Protein AF-A0A497T9G3-F1 (afdb_monomer)

Radius of gyration: 21.04 Å; Cα contacts (8 Å, |Δi|>4): 457; chains: 1; bounding box: 50×38×62 Å

pLDDT: mean 90.72, std 6.57, range [48.19, 97.12]

Secondary structure (DSSP, 8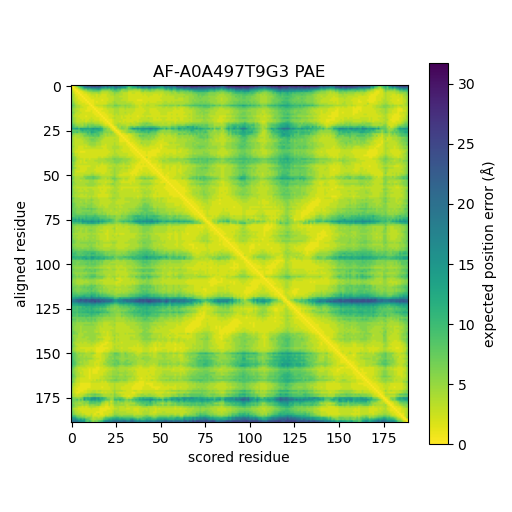-state):
--EEEEEEPP-SS-EEEEEEEE--TT--HHHHEEEEEEEETTTTEEEEEEEHHHHHHHHHHHH--EEEEEEEEE-TTEEEE-SEEEEEEEEEEESSTTEEEEEEEEETTEEEEEEEE-SSTTS-EE--S-EEEEEEEEEEEETTEEEEE-S-TT-TTSSB-GGG-S-EEEEEEE-TT--EEEEEEE---

Mean predicted aligned error: 5.38 Å

Sequence (189 aa):
ANQEYTVDLPRDYPYRLLALQALLDDNGISDCIDRLELSINNDAWVPYKLYADELKYFQREWFGIVRQQKTVLRADDASFHTDIFEPEEVTIRTTEDDHIATVEGIDSNKVSIGLYDLTTPGTPAFQTSAKSCVCNAEGYMVSGLVGLPFGDLNDPDDWLQAQKQDSIKLKFKALAAFAGDVILQQLRS

Solvent-accessible surface area (backbone atoms only — not comparable to full-atom values): 10123 Å² total; per-residue (Å²): 99,82,45,81,46,75,44,81,57,83,42,86,38,36,34,40,35,40,30,43,30,42,68,42,83,76,48,30,64,62,54,21,26,56,35,41,33,38,30,29,54,85,62,75,42,61,91,44,78,40,42,35,83,47,49,58,58,52,42,38,73,76,72,36,77,47,77,48,76,46,81,43,78,44,32,36,84,34,69,48,76,56,63,33,22,46,58,80,44,76,49,51,38,47,76,53,92,49,44,50,41,42,76,72,44,76,47,40,22,30,42,30,30,42,29,36,35,39,85,47,86,91,60,72,38,77,29,87,59,66,41,58,26,46,36,39,39,32,21,30,38,60,66,35,37,46,72,50,69,27,59,51,84,88,40,81,87,52,24,41,62,35,59,80,52,89,37,43,34,46,34,34,33,32,31,73,59,56,44,66,49,82,46,74,43,63,63,85,131

Nearest PDB structures (foldseek):
  1w8x-assembly1_C  TM=4.367E-01  e=2.982E-01  Enterobacteria phage PRD1
  1gw8-assembly1_D-60  TM=4.805E-01  e=4.144E+00  Enterobacteria phage PRD1
  1gw8-assembly1_A-50  TM=4.671E-01  e=2.086E+00  Enterobacteria phage PRD1
  6q5u-assembly1_H  TM=4.013E-01  e=2.086E+00  Enterobacteria phage PR772
  1cjd-assembly1_C  TM=2.693E-01  e=1.970E+00  Enterobacteria phage PRD1

Foldseek 3Di:
DWDKDKDWDDLPFFFFKKKKAFQDPLDAVLQWFQWKWKDFQRNPDIPDTDGPVVLQVVQCVPPNKDKDKDKDFDFAQDKDFDQFQFFPDKDKAFPDPQKGKDFPDDGGRMTTIWIWGCVPVVDIDGGPGTGIMMMMTMGGCGNNMRMDGQAPSVDSVRTGNSNPTPTIMMMTITHPSHDIDIDTDGDDD

Structure (mmCIF, N/CA/C/O backbone):
data_AF-A0A497T9G3-F1
#
_entry.id   AF-A0A497T9G3-F1
#
loop_
_atom_site.group_PDB
_atom_site.id
_atom_site.type_symbol
_atom_site.label_atom_id
_atom_site.label_alt_id
_atom_site.label_comp_id
_atom_site.label_asym_id
_atom_site.label_entity_id
_atom_site.label_seq_id
_atom_site.pdbx_PDB_ins_code
_atom_site.Cartn_x
_atom_site.Cartn_y
_atom_site.Cartn_z
_atom_site.occupancy
_atom_site.B_iso_or_equiv
_atom_site.auth_seq_id
_atom_site.auth_comp_id
_atom_site.auth_asym_id
_atom_site.auth_atom_id
_atom_site.pdbx_PDB_model_num
ATOM 1 N N . ALA A 1 1 ? -4.007 21.367 0.740 1.00 48.19 1 ALA A N 1
ATOM 2 C CA . ALA A 1 1 ? -4.210 21.997 2.062 1.00 48.19 1 ALA A CA 1
ATOM 3 C C . ALA A 1 1 ? -4.291 20.881 3.092 1.00 48.19 1 ALA A C 1
ATOM 5 O O . ALA A 1 1 ? -4.924 19.882 2.787 1.00 48.19 1 ALA A O 1
ATOM 6 N N . ASN A 1 2 ? -3.640 21.021 4.250 1.00 67.31 2 ASN A N 1
ATOM 7 C CA . ASN A 1 2 ? -3.658 19.993 5.294 1.00 67.31 2 ASN A CA 1
ATOM 8 C C . ASN A 1 2 ? -4.949 20.124 6.103 1.00 67.31 2 ASN A C 1
ATOM 10 O O . ASN A 1 2 ? -5.113 21.116 6.813 1.00 67.31 2 ASN A O 1
ATOM 14 N N . GLN A 1 3 ? -5.856 19.159 5.975 1.00 82.94 3 GLN A N 1
ATOM 15 C CA . GLN A 1 3 ? -7.154 19.175 6.648 1.00 82.94 3 GLN A CA 1
ATOM 16 C C . GLN A 1 3 ? -7.279 17.967 7.573 1.00 82.94 3 GLN A C 1
ATOM 18 O O . GLN A 1 3 ? -6.868 16.858 7.231 1.00 82.94 3 GLN A O 1
ATOM 23 N N . GLU A 1 4 ? -7.830 18.193 8.761 1.00 90.00 4 GLU A N 1
ATOM 24 C CA . GLU A 1 4 ? -8.144 17.119 9.697 1.00 90.00 4 GLU A CA 1
ATOM 25 C C . GLU A 1 4 ? -9.543 16.582 9.414 1.00 90.00 4 GLU A C 1
ATOM 27 O O . GLU A 1 4 ? -10.506 17.342 9.288 1.00 90.00 4 GLU A O 1
ATOM 32 N N . TYR A 1 5 ? -9.636 15.263 9.323 1.00 89.81 5 TYR A N 1
ATOM 33 C CA . TYR A 1 5 ? -10.870 14.528 9.118 1.00 89.81 5 TYR A CA 1
ATOM 34 C C . TYR A 1 5 ? -11.141 13.639 10.323 1.00 89.81 5 TYR A C 1
ATOM 36 O O . TYR A 1 5 ? -10.231 13.161 11.003 1.00 89.81 5 TYR A O 1
ATOM 44 N N . THR A 1 6 ? -12.421 13.434 10.605 1.00 93.75 6 THR A N 1
ATOM 45 C CA . THR A 1 6 ? -12.894 12.503 11.625 1.00 93.75 6 THR A CA 1
ATOM 46 C C . THR A 1 6 ? -14.071 11.737 11.052 1.00 93.75 6 THR A C 1
ATOM 48 O O . THR A 1 6 ? -15.005 12.342 10.532 1.00 93.75 6 THR A O 1
ATOM 51 N N . VAL A 1 7 ? -14.007 10.414 11.145 1.00 93.56 7 VAL A N 1
ATOM 52 C CA . VAL A 1 7 ? -15.040 9.491 10.681 1.00 93.56 7 VAL A CA 1
ATOM 53 C C . VAL A 1 7 ? -15.537 8.698 11.881 1.00 93.56 7 VAL A C 1
ATOM 55 O O . VAL A 1 7 ? -14.761 7.993 12.528 1.00 93.56 7 VAL A O 1
ATOM 58 N N . ASP A 1 8 ? -16.825 8.824 12.186 1.00 95.56 8 ASP A N 1
ATOM 59 C CA . ASP A 1 8 ? -17.496 7.987 13.178 1.00 95.56 8 ASP A CA 1
ATOM 60 C C . ASP A 1 8 ? -17.716 6.582 12.599 1.00 95.56 8 ASP A C 1
ATOM 62 O O . ASP A 1 8 ? -18.317 6.429 11.534 1.00 95.56 8 ASP A O 1
ATOM 66 N N . LEU A 1 9 ? -17.223 5.554 13.292 1.00 95.50 9 LEU A N 1
ATOM 67 C CA . LEU A 1 9 ? -17.330 4.166 12.841 1.00 95.50 9 LEU A CA 1
ATOM 68 C C . LEU A 1 9 ? -18.585 3.480 13.428 1.00 95.50 9 LEU A C 1
ATOM 70 O O . LEU A 1 9 ? -18.940 3.719 14.588 1.00 95.50 9 LEU A O 1
ATOM 74 N N . PRO A 1 10 ? -19.274 2.614 12.657 1.00 95.00 10 PRO A N 1
ATOM 75 C CA . PRO A 1 10 ? -20.512 1.954 13.083 1.00 95.00 10 PRO A CA 1
ATOM 76 C C . PRO A 1 10 ? -20.242 0.867 14.123 1.00 95.00 10 PRO A C 1
ATOM 78 O O . PRO A 1 10 ? -19.399 0.008 13.910 1.00 95.00 10 PRO A O 1
ATOM 81 N N . ARG A 1 11 ? -20.959 0.838 15.247 1.00 94.50 11 ARG A N 1
ATOM 82 C CA . ARG A 1 11 ? -20.638 -0.031 16.402 1.00 94.50 11 ARG A CA 1
ATOM 83 C C . ARG A 1 11 ? -21.492 -1.300 16.493 1.00 94.50 11 ARG A C 1
ATOM 85 O O . ARG A 1 11 ? -21.619 -1.877 17.563 1.00 94.50 11 ARG A O 1
ATOM 92 N N . ASP A 1 12 ? -22.099 -1.727 15.392 1.00 92.75 12 ASP A N 1
ATOM 93 C CA . ASP A 1 12 ? -23.121 -2.783 15.415 1.00 92.75 12 ASP A CA 1
ATOM 94 C C . ASP A 1 12 ? -22.563 -4.179 15.740 1.00 92.75 12 ASP A C 1
ATOM 96 O O . ASP A 1 12 ? -23.233 -4.988 16.382 1.00 92.75 12 ASP A O 1
ATOM 100 N N . TYR A 1 13 ? -21.327 -4.453 15.316 1.00 93.94 13 TYR A N 1
ATOM 101 C CA . TYR A 1 13 ? -20.670 -5.758 15.414 1.00 93.94 13 TYR A CA 1
ATOM 102 C C . TYR A 1 13 ? -19.169 -5.611 15.702 1.00 93.94 13 TYR A C 1
ATOM 104 O O . TYR A 1 13 ? -18.611 -4.549 15.395 1.00 93.94 13 TYR A O 1
ATOM 112 N N . PRO A 1 14 ? -18.502 -6.662 16.227 1.00 94.44 14 PRO A N 1
ATOM 113 C CA . PRO A 1 14 ? -17.059 -6.660 16.449 1.00 94.44 14 PRO A CA 1
ATOM 114 C C . PRO A 1 14 ? -16.260 -6.343 15.182 1.00 94.4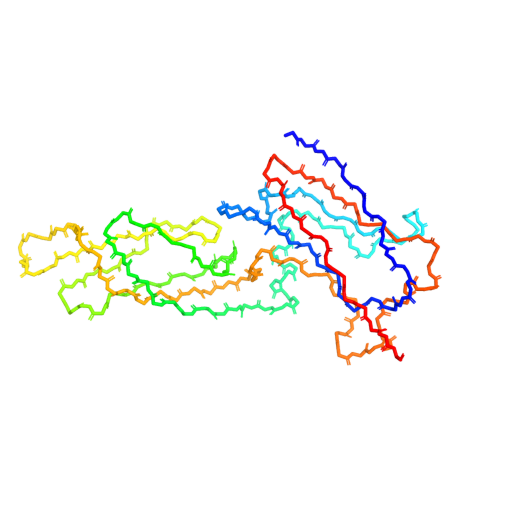4 14 PRO A C 1
ATOM 116 O O . PRO A 1 14 ? -16.635 -6.750 14.077 1.00 94.44 14 PRO A O 1
ATOM 119 N N . TYR A 1 15 ? -15.153 -5.619 15.345 1.00 95.06 15 TYR A N 1
ATOM 120 C CA . TYR A 1 15 ? -14.272 -5.233 14.245 1.00 95.06 15 TYR A CA 1
ATOM 121 C C . TYR A 1 15 ? -13.115 -6.210 14.136 1.00 95.06 15 TYR A C 1
ATOM 123 O O . TYR A 1 15 ? -12.339 -6.349 15.079 1.00 95.06 15 TYR A O 1
ATOM 131 N N . ARG A 1 16 ? -12.962 -6.811 12.957 1.00 94.50 16 ARG A N 1
ATOM 132 C CA . ARG A 1 16 ? -11.797 -7.636 12.619 1.00 94.50 16 ARG A CA 1
ATOM 133 C C . ARG A 1 16 ? -10.656 -6.791 12.059 1.00 94.50 16 ARG A C 1
ATOM 135 O O . ARG A 1 16 ? -9.507 -6.917 12.464 1.00 94.50 16 ARG A O 1
ATOM 142 N N . LEU A 1 17 ? -10.988 -5.935 11.098 1.00 95.06 17 LEU A N 1
ATOM 143 C CA . LEU A 1 17 ? -10.033 -5.142 10.334 1.00 95.06 17 LEU A CA 1
ATOM 144 C C . LEU A 1 17 ? -10.680 -3.813 9.958 1.00 95.06 17 LEU A C 1
ATOM 146 O O . LEU A 1 17 ? -11.801 -3.785 9.450 1.00 95.06 17 LEU A O 1
ATOM 150 N N . LEU A 1 18 ? -9.960 -2.723 10.182 1.00 95.31 18 LEU A N 1
ATOM 151 C CA . LEU A 1 18 ? -10.259 -1.413 9.613 1.00 95.31 18 LEU A CA 1
ATOM 152 C C . LEU A 1 18 ? -9.200 -1.123 8.553 1.00 95.31 18 LEU A C 1
ATOM 154 O O . LEU A 1 18 ? -8.029 -1.349 8.810 1.00 95.31 18 LEU A O 1
ATOM 158 N N . ALA A 1 19 ? -9.570 -0.630 7.382 1.00 93.44 19 ALA A N 1
ATOM 159 C CA . ALA A 1 19 ? -8.620 -0.241 6.355 1.00 93.44 19 ALA A CA 1
ATOM 160 C C . ALA A 1 19 ? -8.890 1.181 5.869 1.00 93.44 19 ALA A C 1
ATOM 162 O O . ALA A 1 19 ? -10.039 1.612 5.765 1.00 93.44 19 ALA A O 1
ATOM 163 N N . LEU A 1 20 ? -7.812 1.896 5.567 1.00 91.50 20 LEU A N 1
ATOM 164 C CA . LEU A 1 20 ? -7.846 3.140 4.813 1.00 91.50 20 LEU A CA 1
ATOM 165 C C . LEU A 1 20 ? -7.272 2.861 3.425 1.00 91.50 20 LEU A C 1
ATOM 167 O O . LEU A 1 20 ? -6.181 2.303 3.322 1.00 91.50 20 LEU A O 1
ATOM 171 N N . GLN A 1 21 ? -7.994 3.244 2.378 1.00 90.00 21 GLN A N 1
ATOM 172 C CA . GLN A 1 21 ? -7.538 3.112 1.000 1.00 90.00 21 GLN A CA 1
ATOM 173 C C . GLN A 1 21 ? -7.180 4.477 0.420 1.00 90.00 21 GLN A C 1
ATOM 175 O O . GLN A 1 21 ? -8.000 5.389 0.485 1.00 90.00 21 GLN A O 1
ATOM 180 N N . ALA A 1 22 ? -6.002 4.605 -0.188 1.00 85.69 22 ALA A N 1
ATOM 181 C CA . ALA A 1 22 ? -5.703 5.697 -1.111 1.00 85.69 22 ALA A CA 1
ATOM 182 C C . ALA A 1 22 ? -6.246 5.350 -2.508 1.00 85.69 22 ALA A C 1
ATOM 184 O O . ALA A 1 22 ? -5.942 4.287 -3.044 1.00 85.69 22 ALA A O 1
ATOM 185 N N . LEU A 1 23 ? -7.073 6.229 -3.079 1.00 84.56 23 LEU A N 1
ATOM 186 C CA . LEU A 1 23 ? -7.707 6.032 -4.392 1.00 84.56 23 LEU A CA 1
ATOM 187 C C . LEU A 1 23 ? -7.032 6.815 -5.521 1.00 84.56 23 LEU A C 1
ATOM 189 O O . LEU A 1 23 ? -7.386 6.626 -6.684 1.00 84.56 23 LEU A O 1
ATOM 193 N N . LEU A 1 24 ? -6.121 7.732 -5.195 1.00 79.56 24 LEU A N 1
ATOM 194 C CA . LEU A 1 24 ? -5.372 8.467 -6.205 1.00 79.56 24 LEU A CA 1
ATOM 195 C C . LEU A 1 24 ? -4.180 7.631 -6.665 1.00 79.56 24 LEU A C 1
ATOM 197 O O . LEU A 1 24 ? -3.286 7.322 -5.882 1.00 79.56 24 LEU A O 1
ATOM 201 N N . ASP A 1 25 ? -4.200 7.273 -7.948 1.00 67.56 25 ASP A N 1
ATOM 202 C CA . ASP A 1 25 ? -3.052 6.687 -8.635 1.00 67.56 25 ASP A CA 1
ATOM 203 C C . ASP A 1 25 ? -1.875 7.676 -8.656 1.00 67.56 25 ASP A C 1
ATOM 205 O O . ASP A 1 25 ? -2.082 8.888 -8.616 1.00 67.56 25 ASP A O 1
ATOM 209 N N . ASP A 1 26 ? -0.647 7.154 -8.745 1.00 76.25 26 ASP A N 1
ATOM 210 C CA . ASP A 1 26 ? 0.620 7.904 -8.664 1.00 76.25 26 ASP A CA 1
ATOM 211 C C . ASP A 1 26 ? 0.926 8.520 -7.288 1.00 76.25 26 ASP A C 1
ATOM 213 O O . ASP A 1 26 ? 1.893 9.266 -7.150 1.00 76.25 26 ASP A O 1
ATOM 217 N N . ASN A 1 27 ? 0.149 8.194 -6.252 1.00 77.44 27 ASN A N 1
ATOM 218 C CA . ASN A 1 27 ? 0.390 8.674 -4.897 1.00 77.44 27 ASN A CA 1
ATOM 219 C C . ASN A 1 27 ? 0.420 7.525 -3.891 1.00 77.44 27 ASN A C 1
ATOM 221 O O . ASN A 1 27 ? -0.530 6.749 -3.760 1.00 77.44 27 ASN A O 1
ATOM 225 N N . GLY A 1 28 ? 1.515 7.448 -3.139 1.00 77.81 28 GLY A N 1
ATOM 226 C CA . GLY A 1 28 ? 1.639 6.553 -1.999 1.00 77.81 28 GLY A CA 1
ATOM 227 C C . GLY A 1 28 ? 0.779 7.035 -0.834 1.00 77.81 28 GLY A C 1
ATOM 228 O O . GLY A 1 28 ? 0.277 8.167 -0.803 1.00 77.81 28 GLY A O 1
ATOM 229 N N . ILE A 1 29 ? 0.622 6.192 0.189 1.00 81.31 29 ILE A N 1
ATOM 230 C CA . ILE A 1 29 ? -0.161 6.590 1.366 1.00 81.31 29 ILE A CA 1
ATOM 231 C C . ILE A 1 29 ? 0.477 7.786 2.091 1.00 81.31 29 ILE A C 1
ATOM 233 O O . ILE A 1 29 ? -0.243 8.617 2.648 1.00 81.31 29 ILE A O 1
ATOM 237 N N . SER A 1 30 ? 1.806 7.917 2.035 1.00 82.69 30 SER A N 1
ATOM 238 C CA . SER A 1 30 ? 2.545 9.042 2.613 1.00 82.69 30 SER A CA 1
ATOM 239 C C . SER A 1 30 ? 2.284 10.375 1.919 1.00 82.69 30 SER A C 1
ATOM 241 O O . SER A 1 30 ? 2.414 11.420 2.551 1.00 82.69 30 SER A O 1
ATOM 243 N N . ASP A 1 31 ? 1.874 10.355 0.651 1.00 84.12 31 ASP A N 1
ATOM 244 C CA . ASP A 1 31 ? 1.466 11.560 -0.079 1.00 84.12 31 ASP A CA 1
ATOM 245 C C . ASP A 1 31 ? 0.009 11.937 0.208 1.00 84.12 31 ASP A C 1
ATOM 247 O O . ASP A 1 31 ? -0.413 13.081 0.006 1.00 84.12 31 ASP A O 1
ATOM 251 N N . CYS A 1 32 ? -0.768 10.965 0.691 1.00 85.75 32 CYS A N 1
ATOM 252 C CA . CYS A 1 32 ? -2.194 11.085 0.952 1.00 85.75 32 CYS A CA 1
ATOM 253 C C . CYS A 1 32 ? -2.480 11.534 2.392 1.00 85.75 32 CYS A C 1
ATOM 255 O O . CYS A 1 32 ? -3.353 12.377 2.615 1.00 85.75 32 CYS A O 1
ATOM 257 N N . ILE A 1 33 ? -1.762 10.999 3.383 1.00 88.88 33 ILE A N 1
ATOM 258 C CA . ILE A 1 33 ? -1.992 11.286 4.804 1.00 88.88 33 ILE A CA 1
ATOM 259 C C . ILE A 1 33 ? -0.687 11.497 5.573 1.00 88.88 33 ILE A C 1
ATOM 261 O O . ILE A 1 33 ? 0.320 10.864 5.305 1.00 88.88 33 ILE A O 1
ATOM 265 N N . ASP A 1 34 ? -0.736 12.369 6.578 1.00 89.94 34 ASP A N 1
ATOM 266 C CA . ASP A 1 34 ? 0.385 12.676 7.483 1.00 89.94 34 ASP A CA 1
ATOM 267 C C . ASP A 1 34 ? 0.347 11.801 8.747 1.00 89.94 34 ASP A C 1
ATOM 269 O O . ASP A 1 34 ? 1.363 11.310 9.239 1.00 89.94 34 ASP A O 1
ATOM 273 N N . ARG A 1 35 ? -0.861 11.594 9.287 1.00 91.50 35 ARG A N 1
ATOM 274 C CA . ARG A 1 35 ? -1.101 10.789 10.490 1.00 91.50 35 ARG A CA 1
ATOM 275 C C . ARG A 1 35 ? -2.497 10.192 10.509 1.00 91.50 35 ARG A C 1
ATOM 277 O O . ARG A 1 35 ? -3.440 10.810 10.004 1.00 91.50 35 ARG A O 1
ATOM 284 N N . LEU A 1 36 ? -2.621 9.062 11.193 1.00 92.94 36 LEU A N 1
ATOM 285 C CA . LEU A 1 36 ? -3.861 8.350 11.463 1.00 92.94 36 LEU A CA 1
ATOM 286 C C . LEU A 1 36 ? -3.941 7.979 12.950 1.00 92.94 36 LEU A C 1
ATOM 288 O O . LEU A 1 36 ? -2.973 7.511 13.546 1.00 92.94 36 LEU A O 1
ATOM 292 N N . GLU A 1 37 ? -5.109 8.178 13.550 1.00 95.44 37 GLU A N 1
ATOM 293 C CA . GLU A 1 37 ? -5.390 7.869 14.949 1.00 95.44 37 GLU A CA 1
ATOM 294 C C . GLU A 1 37 ? -6.772 7.218 15.077 1.00 95.44 37 GLU A C 1
ATOM 296 O O . GLU A 1 37 ? -7.765 7.754 14.584 1.00 95.44 37 GLU A O 1
ATOM 301 N N . LEU A 1 38 ? -6.855 6.076 15.761 1.00 96.06 38 LEU A N 1
ATOM 302 C CA . LEU A 1 38 ? -8.130 5.465 16.130 1.00 96.06 38 LEU A CA 1
ATOM 303 C C . LEU A 1 38 ? -8.446 5.802 17.585 1.00 96.06 38 LEU A C 1
ATOM 305 O O . LEU A 1 38 ? -7.778 5.327 18.497 1.00 96.06 38 LEU A O 1
ATOM 309 N N . SER A 1 39 ? -9.480 6.606 17.795 1.00 96.81 39 SER A N 1
ATOM 310 C CA . SER A 1 39 ? -9.932 7.060 19.106 1.00 96.81 39 SER A CA 1
ATOM 311 C C . SER A 1 39 ? -11.128 6.245 19.580 1.00 96.81 39 SER A C 1
ATOM 313 O O . SER A 1 39 ? -12.150 6.194 18.894 1.00 96.81 39 SER A O 1
ATOM 315 N N . ILE A 1 40 ? -11.028 5.642 20.764 1.00 96.25 40 ILE A N 1
ATOM 316 C CA . ILE A 1 40 ? -12.114 4.894 21.404 1.00 96.25 40 ILE A CA 1
ATOM 317 C C . ILE A 1 40 ? -12.525 5.602 22.698 1.00 96.25 40 ILE A C 1
ATOM 319 O O . ILE A 1 40 ? -11.687 6.004 23.507 1.00 96.25 40 ILE A O 1
ATOM 323 N N . ASN A 1 41 ? -13.837 5.763 22.884 1.00 95.44 41 ASN A N 1
ATOM 324 C CA . ASN A 1 41 ? -14.476 6.409 24.034 1.00 95.44 41 ASN A CA 1
ATOM 325 C C . ASN A 1 41 ? -13.911 7.811 24.325 1.00 95.44 41 ASN A C 1
ATOM 327 O O . ASN A 1 41 ? -13.618 8.149 25.467 1.00 95.44 41 ASN A O 1
ATOM 331 N N . ASN A 1 42 ? -13.781 8.631 23.273 1.00 92.19 42 ASN A N 1
ATOM 332 C CA . ASN A 1 42 ? -13.234 9.994 23.324 1.00 92.19 42 ASN A CA 1
ATOM 333 C C . ASN A 1 42 ? -11.796 10.039 23.870 1.00 92.19 42 ASN A C 1
ATOM 335 O O . ASN A 1 42 ? -11.517 10.727 24.848 1.00 92.19 42 ASN A O 1
ATOM 339 N N . ASP A 1 43 ? -10.894 9.305 23.216 1.00 93.50 43 ASP A N 1
ATOM 340 C CA . ASP A 1 43 ? -9.458 9.234 23.533 1.00 93.50 43 ASP A CA 1
ATOM 341 C C . ASP A 1 43 ? -9.114 8.563 24.876 1.00 93.50 43 ASP A C 1
ATOM 343 O O . ASP A 1 43 ? -7.957 8.581 25.292 1.00 93.50 43 ASP A O 1
ATOM 347 N N . ALA A 1 44 ? -10.076 7.906 25.537 1.00 94.88 44 ALA A N 1
ATOM 348 C CA . ALA A 1 44 ? -9.796 7.078 26.713 1.00 94.88 44 ALA A CA 1
ATOM 349 C C . ALA A 1 44 ? -8.891 5.882 26.368 1.00 94.88 44 ALA A C 1
ATOM 351 O O . ALA A 1 44 ? -8.101 5.435 27.200 1.00 94.88 44 ALA A O 1
ATOM 352 N N . TRP A 1 45 ? -8.989 5.383 25.132 1.00 94.69 45 TRP A N 1
ATOM 353 C CA . TRP A 1 45 ? -8.069 4.403 24.573 1.00 94.69 45 TRP A CA 1
ATOM 354 C C . TRP A 1 45 ? -7.782 4.708 23.100 1.00 94.69 45 TRP A C 1
ATOM 356 O O . TRP A 1 45 ? -8.691 5.018 22.329 1.00 94.69 45 TRP A O 1
ATOM 366 N N . VAL A 1 46 ? -6.506 4.629 22.720 1.00 95.50 46 VAL A N 1
ATOM 367 C CA . VAL A 1 46 ? -6.014 4.929 21.370 1.00 95.50 46 VAL A CA 1
ATOM 368 C C . VAL A 1 46 ? -5.113 3.776 20.914 1.00 95.50 46 VAL A C 1
ATOM 370 O O . VAL A 1 46 ? -3.906 3.822 21.150 1.00 95.50 46 VAL A O 1
ATOM 373 N N . PRO A 1 47 ? -5.677 2.699 20.333 1.00 93.31 47 PRO A N 1
ATOM 374 C CA . PRO A 1 47 ? -4.899 1.530 19.911 1.00 93.31 47 PRO A CA 1
ATOM 375 C C . PRO A 1 47 ? -3.962 1.810 18.733 1.00 93.31 47 PRO A C 1
ATOM 377 O O . PRO A 1 47 ? -2.902 1.200 18.649 1.00 93.31 47 PRO A O 1
ATOM 380 N N . TYR A 1 48 ? -4.327 2.740 17.846 1.00 94.69 48 TYR A N 1
ATOM 381 C CA . TYR A 1 48 ? -3.480 3.150 16.729 1.00 94.69 48 TYR A CA 1
ATOM 382 C C . TYR A 1 48 ? -3.269 4.647 16.764 1.00 94.69 48 TYR A C 1
ATOM 384 O O . TYR A 1 48 ? -4.228 5.419 16.797 1.00 94.69 48 TYR A O 1
ATOM 392 N N . LYS A 1 49 ? -2.002 5.036 16.704 1.00 94.69 49 LYS A N 1
ATOM 393 C CA . LYS A 1 49 ? -1.554 6.402 16.480 1.00 94.69 49 LYS A CA 1
ATOM 394 C C . LYS A 1 49 ? -0.282 6.315 15.652 1.00 94.69 49 LYS A C 1
ATOM 396 O O . LYS A 1 49 ? 0.789 6.113 16.209 1.00 94.69 49 LYS A O 1
ATOM 401 N N . LEU A 1 50 ? -0.447 6.377 14.338 1.00 93.94 50 LEU A N 1
ATOM 402 C CA . LEU A 1 50 ? 0.601 6.087 13.367 1.00 93.94 50 LEU A CA 1
ATOM 403 C C . LEU A 1 50 ? 0.814 7.298 12.462 1.00 93.94 50 LEU A C 1
ATOM 405 O O . LEU A 1 50 ? -0.148 7.899 11.973 1.00 93.94 50 LEU A O 1
ATOM 409 N N . TYR A 1 51 ? 2.072 7.648 12.235 1.00 92.00 51 TYR A N 1
ATOM 410 C CA . TYR A 1 51 ? 2.474 8.617 11.219 1.00 92.00 51 TYR A CA 1
ATOM 411 C C . TYR A 1 51 ? 2.685 7.927 9.869 1.00 92.00 51 TYR A C 1
ATOM 413 O O . TYR A 1 51 ? 2.909 6.719 9.813 1.00 92.00 51 TYR A O 1
ATOM 421 N N . ALA A 1 52 ? 2.640 8.701 8.784 1.00 84.81 52 ALA A N 1
ATOM 422 C CA . ALA A 1 52 ? 2.819 8.221 7.412 1.00 84.81 52 ALA A CA 1
ATOM 423 C C . ALA A 1 52 ? 3.994 7.237 7.253 1.00 84.81 52 ALA A C 1
ATOM 425 O O . ALA A 1 52 ? 3.825 6.131 6.742 1.00 84.81 52 ALA A O 1
ATOM 426 N N . ASP A 1 53 ? 5.164 7.606 7.778 1.00 83.94 53 ASP A N 1
ATOM 427 C CA . ASP A 1 53 ? 6.388 6.803 7.695 1.00 83.94 53 ASP A CA 1
ATOM 428 C C . ASP A 1 53 ? 6.351 5.503 8.506 1.00 83.94 53 ASP A C 1
ATOM 430 O O . ASP A 1 53 ? 7.134 4.591 8.243 1.00 83.94 53 ASP A O 1
ATOM 434 N N . GLU A 1 54 ? 5.471 5.397 9.499 1.00 90.31 54 GLU A N 1
ATOM 435 C CA . GLU A 1 54 ? 5.317 4.194 10.321 1.00 90.31 54 GLU A CA 1
ATOM 436 C C . GLU A 1 54 ? 4.343 3.204 9.684 1.00 90.31 54 GLU A C 1
ATOM 438 O O . GLU A 1 54 ? 4.479 1.995 9.878 1.00 90.31 54 GLU A O 1
ATOM 443 N N . LEU A 1 55 ? 3.390 3.699 8.883 1.00 88.19 55 LEU A N 1
ATOM 444 C CA . LEU A 1 55 ? 2.379 2.865 8.232 1.00 88.19 55 LEU A CA 1
ATOM 445 C C . LEU A 1 55 ? 3.017 1.789 7.359 1.00 88.19 55 LEU A C 1
ATOM 447 O O . LEU A 1 55 ? 2.565 0.648 7.390 1.00 88.19 55 LEU A O 1
ATOM 451 N N . LYS A 1 56 ? 4.089 2.112 6.631 1.00 85.44 56 LYS A N 1
ATOM 452 C CA . LYS A 1 56 ? 4.808 1.141 5.795 1.00 85.44 56 LYS A CA 1
ATOM 453 C C . LYS A 1 56 ? 5.378 -0.034 6.577 1.00 85.44 56 LYS A C 1
ATOM 455 O O . LYS A 1 56 ? 5.134 -1.188 6.229 1.00 85.44 56 LYS A O 1
ATOM 460 N N . TYR A 1 57 ? 6.083 0.249 7.669 1.00 88.06 57 TYR A N 1
ATOM 461 C CA . TYR A 1 57 ? 6.679 -0.789 8.503 1.00 88.06 57 TYR A CA 1
ATOM 462 C C . TYR A 1 57 ? 5.596 -1.609 9.198 1.00 88.06 57 TYR A C 1
ATOM 464 O O . TYR A 1 57 ? 5.681 -2.834 9.219 1.00 88.06 57 TYR A O 1
ATOM 472 N N . PHE A 1 58 ? 4.540 -0.941 9.666 1.00 92.12 58 PHE A N 1
ATOM 473 C CA . PHE A 1 58 ? 3.383 -1.592 10.261 1.00 92.12 58 PHE A CA 1
ATOM 474 C C . PHE A 1 58 ? 2.692 -2.554 9.282 1.00 92.12 58 PHE A C 1
ATOM 476 O O . PHE A 1 58 ? 2.424 -3.701 9.637 1.00 92.12 58 PHE A O 1
ATOM 483 N N . GLN A 1 59 ? 2.447 -2.129 8.034 1.00 91.50 59 GLN A N 1
ATOM 484 C CA . GLN A 1 59 ? 1.857 -2.999 7.010 1.00 91.50 59 GLN A CA 1
ATOM 485 C C . GLN A 1 59 ? 2.762 -4.191 6.694 1.00 91.50 59 GLN A C 1
ATOM 487 O O . GLN A 1 59 ? 2.280 -5.320 6.617 1.00 91.50 59 GLN A O 1
ATOM 492 N N . ARG A 1 60 ? 4.069 -3.955 6.538 1.00 90.62 60 ARG A N 1
ATOM 493 C CA . ARG A 1 60 ? 5.042 -5.014 6.258 1.00 90.62 60 ARG A CA 1
ATOM 494 C C . ARG A 1 60 ? 5.110 -6.049 7.382 1.00 90.62 60 ARG A C 1
ATOM 496 O O . ARG A 1 60 ? 5.231 -7.235 7.092 1.00 90.62 60 ARG A O 1
ATOM 503 N N . GLU A 1 61 ? 5.041 -5.627 8.641 1.00 91.56 61 GLU A N 1
ATOM 504 C CA . GLU A 1 61 ? 5.087 -6.532 9.795 1.00 91.56 61 GLU A CA 1
ATOM 505 C C . GLU A 1 61 ? 3.827 -7.401 9.900 1.00 91.56 61 GLU A C 1
ATOM 507 O O . GLU A 1 61 ? 3.930 -8.608 10.110 1.00 91.56 61 GLU A O 1
ATOM 512 N N . TRP A 1 62 ? 2.647 -6.810 9.695 1.00 91.81 62 TRP A N 1
ATOM 513 C CA . TRP A 1 62 ? 1.374 -7.521 9.833 1.00 91.81 62 TRP A CA 1
ATOM 514 C C . TRP A 1 62 ? 0.992 -8.377 8.626 1.00 91.81 62 TRP A C 1
ATOM 516 O O . TRP A 1 62 ? 0.447 -9.467 8.795 1.00 91.81 62 TRP A O 1
ATOM 526 N N . PHE A 1 63 ? 1.241 -7.888 7.411 1.00 92.38 63 PHE A N 1
ATOM 527 C CA . PHE A 1 63 ? 0.756 -8.519 6.178 1.00 92.38 63 PHE A CA 1
ATOM 528 C C . PHE A 1 63 ? 1.875 -9.104 5.310 1.00 92.38 63 PHE A C 1
ATOM 530 O O . PHE A 1 63 ? 1.596 -9.869 4.387 1.00 92.38 63 PHE A O 1
ATOM 537 N N . GLY A 1 64 ? 3.137 -8.806 5.626 1.00 92.44 64 GLY A N 1
ATOM 538 C CA . GLY A 1 64 ? 4.289 -9.298 4.882 1.00 92.44 64 GLY A CA 1
ATOM 539 C C . GLY A 1 64 ? 4.477 -8.626 3.522 1.00 92.44 64 GLY A C 1
ATOM 540 O O . GLY A 1 64 ? 3.808 -7.657 3.163 1.00 92.44 64 GLY A O 1
ATOM 541 N N . ILE A 1 65 ? 5.435 -9.160 2.766 1.00 94.12 65 ILE A N 1
ATOM 542 C CA . ILE A 1 65 ? 5.725 -8.734 1.396 1.00 94.12 65 ILE A CA 1
ATOM 543 C C . ILE A 1 65 ? 4.856 -9.545 0.437 1.00 94.12 65 ILE A C 1
ATOM 545 O O . ILE A 1 65 ? 4.828 -10.777 0.484 1.00 94.12 65 ILE A O 1
ATOM 549 N N . VAL A 1 66 ? 4.181 -8.843 -0.462 1.00 94.50 66 VAL A N 1
ATOM 550 C CA . VAL A 1 66 ? 3.435 -9.418 -1.576 1.00 94.50 66 VAL A CA 1
ATOM 551 C C . VAL A 1 66 ? 4.260 -9.363 -2.853 1.00 94.50 66 VAL A C 1
ATOM 553 O O . VAL A 1 66 ? 5.129 -8.508 -3.023 1.00 94.50 66 VAL A O 1
ATOM 556 N N . ARG A 1 67 ? 3.965 -10.282 -3.770 1.00 95.69 67 ARG A N 1
ATOM 557 C CA . ARG A 1 67 ? 4.622 -10.374 -5.073 1.00 95.69 67 ARG A CA 1
ATOM 558 C C . ARG A 1 67 ? 3.588 -10.298 -6.177 1.00 95.69 67 ARG A C 1
ATOM 560 O O . ARG A 1 67 ? 2.593 -11.023 -6.145 1.00 95.69 67 ARG A O 1
ATOM 567 N N . GLN A 1 68 ? 3.858 -9.468 -7.171 1.00 95.88 68 GLN A N 1
ATOM 568 C CA . GLN A 1 68 ? 3.060 -9.344 -8.379 1.00 95.88 68 GLN A CA 1
ATOM 569 C C . GLN A 1 68 ? 3.940 -9.631 -9.594 1.00 95.88 68 GLN A C 1
ATOM 571 O O . GLN A 1 68 ? 5.036 -9.089 -9.717 1.00 95.88 68 GLN A O 1
ATOM 576 N N . GLN A 1 69 ? 3.431 -10.432 -10.528 1.00 96.44 69 GLN A N 1
ATOM 577 C CA . GLN A 1 69 ? 3.982 -10.530 -11.876 1.00 96.44 69 GLN A CA 1
ATOM 578 C C . GLN A 1 69 ? 2.959 -9.991 -12.871 1.00 96.44 69 GLN A C 1
ATOM 580 O O . GLN A 1 69 ? 1.799 -10.402 -12.860 1.00 96.44 69 GLN A O 1
ATOM 585 N N . LYS A 1 70 ? 3.394 -9.089 -13.751 1.00 94.75 70 LYS A N 1
ATOM 586 C CA . LYS A 1 70 ? 2.556 -8.482 -14.785 1.00 94.75 70 LYS A CA 1
ATOM 587 C C . LYS A 1 70 ? 3.269 -8.549 -16.125 1.00 94.75 70 LYS A C 1
ATOM 589 O O . LYS A 1 70 ? 4.435 -8.182 -16.238 1.00 94.75 70 LYS A O 1
ATOM 594 N N . THR A 1 71 ? 2.555 -9.004 -17.150 1.00 95.75 71 THR A N 1
ATOM 595 C CA . THR A 1 71 ? 3.005 -8.827 -18.534 1.00 95.75 71 THR A CA 1
ATOM 596 C C . THR A 1 71 ? 2.475 -7.491 -19.027 1.00 95.75 71 THR A C 1
ATOM 598 O O . THR A 1 71 ? 1.272 -7.232 -18.960 1.00 95.75 71 THR A O 1
ATOM 601 N N . VAL A 1 72 ? 3.373 -6.631 -19.489 1.00 94.50 72 VAL A N 1
ATOM 602 C CA . VAL A 1 72 ? 3.063 -5.293 -19.987 1.00 94.50 72 VAL A CA 1
ATOM 603 C C . VAL A 1 72 ? 3.521 -5.172 -21.431 1.00 94.50 72 VAL A C 1
ATOM 605 O O . VAL A 1 72 ? 4.537 -5.736 -21.822 1.00 94.50 72 VAL A O 1
ATOM 608 N N . LEU A 1 73 ? 2.760 -4.431 -22.231 1.00 94.62 73 LEU A N 1
ATOM 609 C CA . LEU A 1 73 ? 3.118 -4.106 -23.607 1.00 94.62 73 LEU A CA 1
ATOM 610 C C . LEU A 1 73 ? 3.568 -2.647 -23.634 1.00 94.62 73 LEU A C 1
ATOM 612 O O . LEU A 1 73 ? 2.731 -1.749 -23.485 1.00 94.62 73 LEU A O 1
ATOM 616 N N . ARG A 1 74 ? 4.878 -2.404 -23.716 1.00 93.50 74 ARG A N 1
ATOM 617 C CA . ARG A 1 74 ? 5.470 -1.069 -23.532 1.00 93.50 74 ARG A CA 1
ATOM 618 C C . ARG A 1 74 ? 6.643 -0.826 -24.478 1.00 93.50 74 ARG A C 1
ATOM 620 O O . ARG A 1 74 ? 7.336 -1.761 -24.862 1.00 93.50 74 ARG A O 1
ATOM 627 N N . ALA A 1 75 ? 6.780 0.425 -24.905 1.00 92.50 75 ALA A N 1
ATOM 628 C CA . ALA A 1 75 ? 7.948 0.931 -25.619 1.00 92.50 75 ALA A CA 1
ATOM 629 C C . ALA A 1 75 ? 8.909 1.576 -24.604 1.00 92.50 75 ALA A C 1
ATOM 631 O O . ALA A 1 75 ? 8.644 1.536 -23.401 1.00 92.50 75 ALA A O 1
ATOM 632 N N . ASP A 1 76 ? 9.994 2.157 -25.097 1.00 90.69 76 ASP A N 1
ATOM 633 C CA . ASP A 1 76 ? 10.878 3.016 -24.310 1.00 90.69 76 ASP A CA 1
ATOM 634 C C . ASP A 1 76 ? 10.152 4.240 -23.711 1.00 90.69 76 ASP A C 1
ATOM 636 O O . ASP A 1 76 ? 9.120 4.661 -24.246 1.00 90.69 76 ASP A O 1
ATOM 640 N N . ASP A 1 7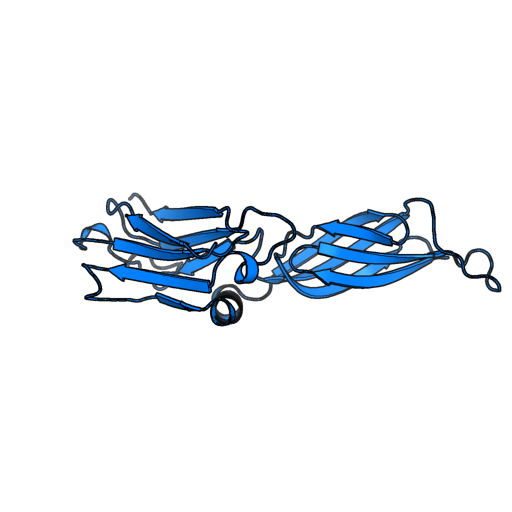7 ? 10.684 4.779 -22.604 1.00 84.06 77 ASP A N 1
ATOM 641 C CA . ASP A 1 77 ? 10.160 5.937 -21.848 1.00 84.06 77 ASP A CA 1
ATOM 642 C C . ASP A 1 77 ? 8.670 5.803 -21.479 1.00 84.06 77 ASP A C 1
ATOM 644 O O . ASP A 1 77 ? 7.887 6.756 -21.437 1.00 84.06 77 ASP A O 1
ATOM 648 N N . ALA A 1 78 ? 8.232 4.565 -21.257 1.00 86.31 78 ALA A N 1
ATOM 649 C CA . ALA A 1 78 ? 6.852 4.273 -20.928 1.00 86.31 78 ALA A CA 1
ATOM 650 C C . ALA A 1 78 ? 6.724 3.892 -19.455 1.00 86.31 78 ALA A C 1
ATOM 652 O O . ALA A 1 78 ? 7.525 3.133 -18.910 1.00 86.31 78 ALA A O 1
ATOM 653 N N . SER A 1 79 ? 5.648 4.355 -18.821 1.00 93.06 79 SER A N 1
ATOM 654 C CA . SER A 1 79 ? 5.303 3.951 -17.460 1.00 93.06 79 SER A CA 1
ATOM 655 C C . SER A 1 79 ? 4.082 3.033 -17.425 1.00 93.06 79 SER A C 1
ATOM 657 O O . SER A 1 79 ? 3.269 2.951 -18.360 1.00 93.06 79 SER A O 1
ATOM 659 N N . PHE A 1 80 ? 3.930 2.314 -16.322 1.00 92.62 80 PHE A N 1
ATOM 660 C CA . PHE A 1 80 ? 2.711 1.583 -16.002 1.00 92.62 80 PHE A CA 1
ATOM 661 C C . PHE A 1 80 ? 2.531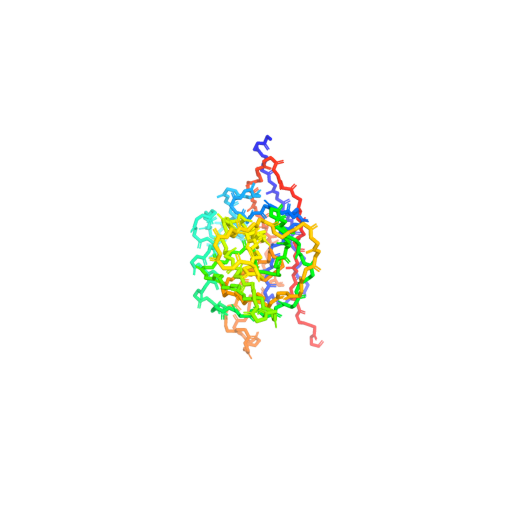 1.459 -14.496 1.00 92.62 80 PHE A C 1
ATOM 663 O O . PHE A 1 80 ? 3.500 1.516 -13.743 1.00 92.62 80 PHE A O 1
ATOM 670 N N . HIS A 1 81 ? 1.285 1.226 -14.087 1.00 92.69 81 HIS A N 1
ATOM 671 C CA . HIS A 1 81 ? 0.963 0.968 -12.692 1.00 92.69 81 HIS A CA 1
ATOM 672 C C . HIS A 1 81 ? 1.067 -0.525 -12.358 1.00 92.69 81 HIS A C 1
ATOM 674 O O . HIS A 1 81 ? 0.635 -1.398 -13.136 1.00 92.69 81 HIS A O 1
ATOM 680 N N . THR A 1 82 ? 1.629 -0.800 -11.192 1.00 92.75 82 THR A N 1
ATOM 681 C CA . THR A 1 82 ? 1.564 -2.062 -10.456 1.00 92.75 82 THR A CA 1
ATOM 682 C C . THR A 1 82 ? 0.355 -2.025 -9.513 1.00 92.75 82 THR A C 1
ATOM 684 O O . THR A 1 82 ? -0.266 -0.983 -9.312 1.00 92.75 82 THR A O 1
ATOM 687 N N . ASP A 1 83 ? 0.009 -3.172 -8.927 1.00 91.38 83 ASP A N 1
ATOM 688 C CA . ASP A 1 83 ? -1.026 -3.219 -7.878 1.00 91.38 83 ASP A CA 1
ATOM 689 C C . ASP A 1 83 ? -0.413 -3.010 -6.477 1.00 91.38 83 ASP A C 1
ATOM 691 O O . ASP A 1 83 ? -1.125 -3.056 -5.477 1.00 91.38 83 ASP A O 1
ATOM 695 N N . ILE A 1 84 ? 0.906 -2.809 -6.391 1.00 93.06 84 ILE A N 1
ATOM 696 C CA . ILE A 1 84 ? 1.683 -2.644 -5.157 1.00 93.06 84 ILE A CA 1
ATOM 697 C C . ILE A 1 84 ? 2.068 -1.168 -5.052 1.00 93.06 84 ILE A C 1
ATOM 699 O O . ILE A 1 84 ? 2.844 -0.691 -5.873 1.00 93.06 84 ILE A O 1
ATOM 703 N N . PHE A 1 85 ? 1.534 -0.453 -4.060 1.00 90.81 85 PHE A N 1
ATOM 704 C CA . PHE A 1 85 ? 1.728 1.000 -3.942 1.00 90.81 85 PHE A CA 1
ATOM 705 C C . PHE A 1 85 ? 3.039 1.393 -3.261 1.00 90.81 85 PHE A C 1
ATOM 707 O O . PHE A 1 85 ? 3.479 2.526 -3.411 1.00 90.81 85 PHE A O 1
ATOM 714 N N . GLU A 1 86 ? 3.672 0.458 -2.557 1.00 89.25 86 GLU A N 1
ATOM 715 C CA . GLU A 1 86 ? 4.988 0.635 -1.943 1.00 89.25 86 GLU A CA 1
ATOM 716 C C . GLU A 1 86 ? 5.912 -0.517 -2.378 1.00 89.25 86 GLU A C 1
ATOM 718 O O . GLU A 1 86 ? 6.109 -1.488 -1.634 1.00 89.25 86 GLU A O 1
ATOM 723 N N . PRO A 1 87 ? 6.403 -0.494 -3.630 1.00 91.75 87 PRO A N 1
ATOM 724 C CA . PRO A 1 87 ? 7.347 -1.482 -4.136 1.00 91.75 87 PRO A CA 1
ATOM 725 C C . PRO A 1 87 ? 8.726 -1.310 -3.482 1.00 91.75 87 PRO A C 1
ATOM 727 O O . PRO A 1 87 ? 9.304 -0.227 -3.483 1.00 91.75 87 PRO A O 1
ATOM 730 N N . GLU A 1 88 ? 9.286 -2.403 -2.962 1.00 91.12 88 GLU A N 1
ATOM 731 C CA . GLU A 1 88 ? 10.667 -2.454 -2.460 1.00 91.12 88 GLU A CA 1
ATOM 732 C C . GLU A 1 88 ? 11.642 -2.942 -3.536 1.00 91.12 88 GLU A C 1
ATOM 734 O O . GLU A 1 88 ? 12.782 -2.484 -3.601 1.00 91.12 88 GLU A O 1
ATOM 739 N N . GLU A 1 89 ? 11.198 -3.866 -4.390 1.00 93.81 89 GLU A N 1
ATOM 740 C CA . GLU A 1 89 ? 12.008 -4.429 -5.465 1.00 93.81 89 GLU A CA 1
ATOM 741 C C . GLU A 1 89 ? 11.181 -4.550 -6.741 1.00 93.81 89 GLU A C 1
ATOM 743 O O . GLU A 1 89 ? 10.065 -5.070 -6.739 1.00 93.81 89 GLU A O 1
ATOM 748 N N . VAL A 1 90 ? 11.742 -4.082 -7.856 1.00 96.56 90 VAL A N 1
ATOM 749 C CA . VAL A 1 90 ? 11.123 -4.209 -9.173 1.00 96.56 90 VAL A CA 1
ATOM 750 C C . VAL A 1 90 ? 12.162 -4.702 -10.162 1.00 96.56 90 VAL A C 1
ATOM 752 O O . VAL A 1 90 ? 13.246 -4.137 -10.290 1.00 96.56 90 VAL A O 1
ATOM 755 N N . THR A 1 91 ? 11.809 -5.751 -10.896 1.00 96.56 91 THR A N 1
ATOM 756 C CA . THR A 1 91 ? 12.606 -6.266 -12.008 1.00 96.56 91 THR A CA 1
ATOM 757 C C . THR A 1 91 ? 11.767 -6.286 -13.268 1.00 96.56 91 THR A C 1
ATOM 759 O O . THR A 1 91 ? 10.573 -6.592 -13.239 1.00 96.56 91 THR A O 1
ATOM 762 N N . ILE A 1 92 ? 12.399 -5.994 -14.399 1.00 96.69 92 ILE A N 1
ATOM 763 C CA . ILE A 1 92 ? 11.765 -6.110 -15.704 1.00 96.69 92 ILE A CA 1
ATOM 764 C C . ILE A 1 92 ? 12.670 -6.858 -16.667 1.00 96.69 92 ILE A C 1
ATOM 766 O O . ILE A 1 92 ? 13.892 -6.743 -16.626 1.00 96.69 92 ILE A O 1
ATOM 770 N N . ARG A 1 93 ? 12.043 -7.637 -17.541 1.00 95.12 93 ARG A N 1
ATOM 771 C CA . ARG A 1 93 ? 12.695 -8.281 -18.675 1.00 95.12 93 ARG A CA 1
ATOM 772 C C . ARG A 1 93 ? 11.804 -8.195 -19.900 1.00 95.12 93 ARG A C 1
ATOM 774 O O . ARG A 1 93 ? 10.584 -8.276 -19.787 1.00 95.12 93 ARG A O 1
ATOM 781 N N . THR A 1 94 ? 12.419 -8.076 -21.059 1.00 94.31 94 THR A N 1
ATOM 782 C CA . THR A 1 94 ? 11.756 -8.251 -22.352 1.00 94.31 94 THR A CA 1
ATOM 783 C C . THR A 1 94 ? 11.665 -9.737 -22.702 1.00 94.31 94 THR A C 1
ATOM 785 O O . THR A 1 94 ? 12.443 -10.548 -22.195 1.00 94.31 94 THR A O 1
ATOM 788 N N . THR A 1 95 ? 10.674 -10.110 -23.512 1.00 93.31 95 THR A N 1
ATOM 789 C CA . THR A 1 95 ? 10.571 -11.458 -24.097 1.00 93.31 95 THR A CA 1
ATOM 790 C C . THR A 1 95 ? 11.262 -11.576 -25.453 1.00 93.31 95 THR A C 1
ATOM 792 O O . THR A 1 95 ? 11.351 -12.679 -25.978 1.00 93.31 95 THR A O 1
ATOM 795 N N . GLU A 1 96 ? 11.692 -10.456 -26.032 1.00 91.50 96 GLU A N 1
ATOM 796 C CA . GLU A 1 96 ? 12.448 -10.428 -27.284 1.00 91.50 96 GLU A CA 1
ATOM 797 C C . GLU A 1 96 ? 13.927 -10.740 -27.000 1.00 91.50 96 GLU A C 1
ATOM 799 O O . GLU A 1 96 ? 14.495 -10.226 -26.035 1.00 91.50 96 GLU A O 1
ATOM 804 N N . ASP A 1 97 ? 14.552 -11.576 -27.830 1.00 88.25 97 ASP A N 1
ATOM 805 C CA . ASP A 1 97 ? 15.930 -12.041 -27.611 1.00 88.25 97 ASP A CA 1
ATOM 806 C C . ASP A 1 97 ? 16.982 -10.940 -27.843 1.00 88.25 97 ASP A C 1
ATOM 808 O O . ASP A 1 97 ? 18.075 -10.980 -27.276 1.00 88.25 97 ASP A O 1
ATOM 812 N N . ASP A 1 98 ? 16.662 -9.960 -28.685 1.00 92.12 98 ASP A N 1
ATOM 813 C CA . ASP A 1 98 ? 17.525 -8.867 -29.128 1.00 92.12 98 ASP A CA 1
ATOM 814 C C . ASP A 1 98 ? 17.188 -7.527 -28.461 1.00 92.12 98 ASP A C 1
ATOM 816 O O . ASP A 1 98 ? 17.569 -6.467 -28.958 1.00 92.12 98 ASP A O 1
ATOM 820 N N . HIS A 1 99 ? 16.540 -7.562 -27.293 1.00 93.38 99 HIS A N 1
ATOM 821 C CA . HIS A 1 99 ? 16.240 -6.368 -26.502 1.00 93.38 99 HIS A CA 1
ATOM 822 C C . HIS A 1 99 ? 16.770 -6.471 -25.076 1.00 93.38 99 HIS A C 1
ATOM 824 O O . HIS A 1 99 ? 16.934 -7.550 -24.508 1.00 93.38 99 HIS A O 1
ATOM 830 N N . ILE A 1 100 ? 16.966 -5.312 -24.450 1.00 93.56 100 ILE A N 1
ATOM 831 C CA . ILE A 1 100 ? 17.202 -5.195 -23.007 1.00 93.56 100 ILE A CA 1
ATOM 832 C C . ILE A 1 100 ? 16.160 -4.247 -22.427 1.00 93.56 100 ILE A C 1
ATOM 834 O O . ILE A 1 100 ? 15.972 -3.146 -22.938 1.00 93.56 100 ILE A O 1
ATOM 838 N N . ALA A 1 101 ? 15.509 -4.668 -21.343 1.00 95.00 101 ALA A N 1
ATOM 839 C CA . ALA A 1 101 ? 14.612 -3.826 -20.563 1.00 95.00 101 ALA A CA 1
ATOM 840 C C . ALA A 1 101 ? 15.274 -3.458 -19.230 1.00 95.00 101 ALA A C 1
ATOM 842 O O . ALA A 1 101 ? 15.891 -4.311 -18.589 1.00 95.00 101 ALA A O 1
ATOM 843 N N . THR A 1 102 ? 15.115 -2.211 -18.801 1.00 94.88 102 THR A N 1
ATOM 844 C CA . THR A 1 102 ? 15.642 -1.702 -17.530 1.00 94.88 102 THR A CA 1
ATOM 845 C C . THR A 1 102 ? 14.572 -0.924 -16.781 1.00 94.88 102 THR A C 1
ATOM 847 O O . THR A 1 102 ? 13.740 -0.259 -17.391 1.00 94.88 102 THR A O 1
ATOM 850 N N . VAL A 1 103 ? 14.596 -0.991 -15.450 1.00 96.06 103 VAL A N 1
ATOM 851 C CA . VAL A 1 103 ? 13.799 -0.087 -14.611 1.00 96.06 103 VAL A CA 1
ATOM 852 C C . VAL A 1 103 ? 14.553 1.234 -14.504 1.00 96.06 103 VAL A C 1
ATOM 854 O O . VAL A 1 103 ? 15.711 1.243 -14.093 1.00 96.06 103 VAL A O 1
ATOM 857 N N . GLU A 1 104 ? 13.909 2.333 -14.880 1.00 94.75 104 GLU A N 1
ATOM 858 C CA . GLU A 1 104 ? 14.502 3.678 -14.851 1.00 94.75 104 GLU A CA 1
ATOM 859 C C . GLU A 1 104 ? 13.996 4.516 -13.680 1.00 94.75 104 GLU A C 1
ATOM 861 O O . GLU A 1 104 ? 14.700 5.396 -13.188 1.00 94.75 104 GLU A O 1
ATOM 866 N N . GLY A 1 105 ? 12.786 4.227 -13.203 1.00 93.19 105 GLY A N 1
ATOM 867 C CA . GLY A 1 105 ? 12.190 4.934 -12.083 1.00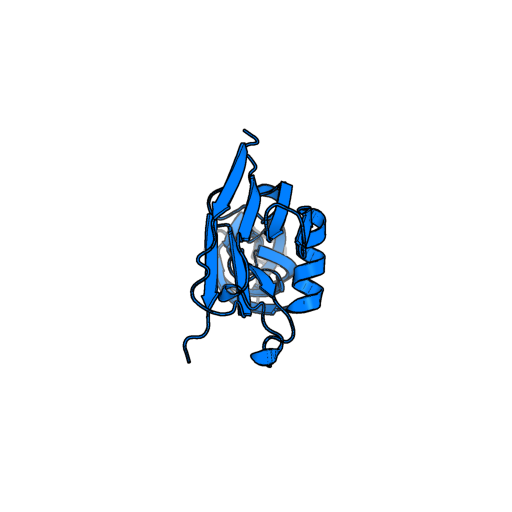 93.19 105 GLY A CA 1
ATOM 868 C C . GLY A 1 105 ? 11.076 4.133 -11.435 1.00 93.19 105 GLY A C 1
ATOM 869 O O . GLY A 1 105 ? 10.392 3.344 -12.090 1.00 93.19 105 GLY A O 1
ATOM 870 N N . ILE A 1 106 ? 10.912 4.351 -10.137 1.00 92.56 106 ILE A N 1
ATOM 871 C CA . ILE A 1 106 ? 9.833 3.798 -9.329 1.00 92.56 106 ILE A CA 1
ATOM 872 C C . ILE A 1 106 ? 9.289 4.955 -8.497 1.00 92.56 106 ILE A C 1
ATOM 874 O O . ILE A 1 106 ? 10.056 5.616 -7.797 1.00 92.56 106 ILE A O 1
ATOM 878 N N . ASP A 1 107 ? 7.990 5.200 -8.605 1.00 89.19 107 ASP A N 1
ATOM 879 C CA . ASP A 1 107 ? 7.277 6.216 -7.839 1.00 89.19 107 ASP A CA 1
ATOM 880 C C . ASP A 1 107 ? 5.944 5.634 -7.371 1.00 89.19 107 ASP A C 1
ATOM 882 O O . ASP A 1 107 ? 5.030 5.432 -8.172 1.00 89.19 107 ASP A O 1
ATOM 886 N N . SER A 1 108 ? 5.850 5.301 -6.084 1.00 88.06 108 SER A N 1
ATOM 887 C CA . SER A 1 108 ? 4.675 4.648 -5.499 1.00 88.06 108 SER A CA 1
ATOM 888 C C . SER A 1 108 ? 4.237 3.419 -6.320 1.00 88.06 108 SER A C 1
ATOM 890 O O . SER A 1 108 ? 5.018 2.489 -6.511 1.00 88.06 108 SER A O 1
ATOM 892 N N . ASN A 1 109 ? 3.021 3.406 -6.881 1.00 89.81 109 ASN A N 1
ATOM 893 C CA . ASN A 1 109 ? 2.529 2.304 -7.713 1.00 89.81 109 ASN A CA 1
ATOM 894 C C . ASN A 1 109 ? 3.007 2.342 -9.175 1.00 89.81 109 ASN A C 1
ATOM 896 O O . ASN A 1 109 ? 2.562 1.521 -9.975 1.00 89.81 109 ASN A O 1
ATOM 900 N N . LYS A 1 110 ? 3.872 3.277 -9.569 1.00 92.44 110 LYS A N 1
ATOM 901 C CA . LYS A 1 110 ? 4.272 3.498 -10.961 1.00 92.44 110 LYS A CA 1
ATOM 902 C C . LYS A 1 110 ? 5.716 3.103 -11.212 1.00 92.44 110 LYS A C 1
ATOM 904 O O . LYS A 1 110 ? 6.631 3.479 -10.488 1.00 92.44 110 LYS A O 1
ATOM 909 N N . VAL A 1 111 ? 5.916 2.375 -12.305 1.00 94.00 111 VAL A N 1
ATOM 910 C CA . VAL A 1 111 ? 7.230 1.934 -12.777 1.00 94.00 111 VAL A CA 1
ATOM 911 C C . VAL A 1 111 ? 7.472 2.521 -14.160 1.00 94.00 111 VAL A C 1
ATOM 913 O O . VAL A 1 111 ? 6.650 2.333 -15.060 1.00 94.00 111 VAL A O 1
ATOM 916 N N . SER A 1 112 ? 8.598 3.212 -14.322 1.00 94.69 112 SER A N 1
ATOM 917 C CA . SER A 1 112 ? 9.107 3.718 -15.601 1.00 94.69 112 SER A CA 1
ATOM 918 C C . SER A 1 112 ? 10.217 2.816 -16.117 1.00 94.69 112 SER A C 1
ATOM 920 O O . SER A 1 112 ? 11.059 2.351 -15.338 1.00 94.69 112 SER A O 1
ATOM 922 N N . ILE A 1 113 ? 10.205 2.551 -17.422 1.00 94.75 113 ILE A N 1
ATOM 923 C CA . ILE A 1 113 ? 11.116 1.590 -18.041 1.00 94.75 113 ILE A CA 1
ATOM 924 C C . ILE A 1 113 ? 11.839 2.182 -19.242 1.00 94.75 113 ILE A C 1
ATOM 926 O O . ILE A 1 113 ? 11.246 2.918 -20.028 1.00 94.75 113 ILE A O 1
ATOM 930 N N . GLY A 1 114 ? 13.080 1.735 -19.409 1.00 94.62 114 GLY A N 1
ATOM 931 C CA . GLY A 1 114 ? 13.862 1.891 -20.626 1.00 94.62 114 GLY A CA 1
ATOM 932 C C . GLY A 1 114 ? 13.833 0.589 -21.418 1.00 94.62 114 GLY A C 1
ATOM 933 O O . GLY A 1 114 ? 13.902 -0.505 -20.837 1.00 94.62 114 GLY A O 1
ATOM 934 N N . LEU A 1 115 ? 13.712 0.686 -22.740 1.00 95.12 115 LEU A N 1
ATOM 935 C CA . LEU A 1 115 ? 13.728 -0.475 -23.626 1.00 95.12 115 LEU A CA 1
ATOM 936 C C . LEU A 1 115 ? 14.670 -0.234 -24.803 1.00 95.12 115 LEU A C 1
ATOM 938 O O . LEU A 1 115 ? 14.423 0.604 -25.668 1.00 95.12 115 LEU A O 1
ATOM 942 N N . TYR A 1 116 ? 15.729 -1.033 -24.858 1.00 93.81 116 TYR A N 1
ATOM 943 C CA . TYR A 1 116 ? 16.770 -0.947 -25.873 1.00 93.81 116 TYR A CA 1
ATOM 944 C C . TYR A 1 116 ? 16.608 -2.051 -26.914 1.00 93.81 116 TYR A C 1
ATOM 946 O O . TYR A 1 116 ? 16.458 -3.219 -26.561 1.00 93.81 116 TYR A O 1
ATOM 954 N N . ASP A 1 117 ? 16.682 -1.6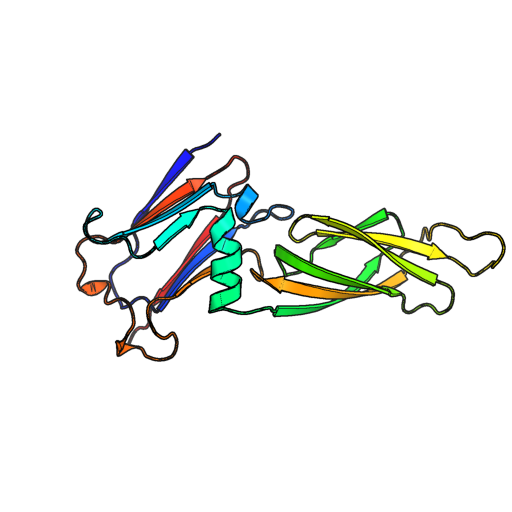71 -28.185 1.00 94.06 117 ASP A N 1
ATOM 955 C CA . ASP A 1 117 ? 16.787 -2.538 -29.356 1.00 94.06 117 ASP A CA 1
ATOM 956 C C . ASP A 1 117 ? 18.272 -2.761 -29.693 1.00 94.06 117 ASP A C 1
ATOM 958 O O . ASP A 1 117 ? 19.032 -1.806 -29.900 1.00 94.06 117 ASP A O 1
ATOM 962 N N . LEU A 1 118 ? 18.680 -4.031 -29.726 1.00 93.31 118 LEU A N 1
ATOM 963 C CA . LEU A 1 118 ? 20.034 -4.495 -30.032 1.00 93.31 118 LEU A CA 1
ATOM 964 C C . LEU A 1 118 ? 20.103 -5.323 -31.321 1.00 93.31 118 LEU A C 1
ATOM 966 O O . LEU A 1 118 ? 21.122 -5.972 -31.574 1.00 93.31 118 LEU A O 1
ATOM 970 N N . THR A 1 119 ? 19.071 -5.267 -32.168 1.00 90.81 119 THR A N 1
ATOM 971 C CA . THR A 1 119 ? 19.027 -5.942 -33.482 1.00 90.81 119 THR A CA 1
ATOM 972 C C . THR A 1 119 ? 20.265 -5.627 -34.331 1.00 90.81 119 THR A C 1
ATOM 974 O O . THR A 1 119 ? 20.722 -6.458 -35.116 1.00 90.81 119 THR A O 1
ATOM 977 N N . THR A 1 120 ? 20.842 -4.428 -34.164 1.00 89.56 120 THR A N 1
ATOM 978 C CA . THR A 1 120 ? 22.116 -4.008 -34.764 1.00 89.56 120 THR A CA 1
ATOM 979 C C . THR A 1 120 ? 23.167 -3.795 -33.660 1.00 89.56 120 THR A C 1
ATOM 981 O O . THR A 1 120 ? 23.254 -2.697 -33.108 1.00 89.56 120 THR A O 1
ATOM 984 N N . PRO A 1 121 ? 24.021 -4.796 -33.353 1.00 75.56 121 PRO A N 1
ATOM 985 C CA . PRO A 1 121 ? 24.894 -4.810 -32.165 1.00 75.56 121 PRO A CA 1
ATOM 986 C C . PRO A 1 121 ? 25.906 -3.656 -32.017 1.00 75.56 121 PRO A C 1
ATOM 988 O O . PRO A 1 121 ? 26.515 -3.509 -30.962 1.00 75.56 121 PRO A O 1
ATOM 991 N N . GLY A 1 122 ? 26.123 -2.848 -33.061 1.00 82.62 122 GLY A N 1
ATOM 992 C CA . GLY A 1 122 ? 27.006 -1.673 -33.030 1.00 82.62 122 GLY A CA 1
ATOM 993 C C . GLY A 1 122 ? 26.290 -0.337 -32.813 1.00 82.62 122 GLY A C 1
ATOM 994 O O . GLY A 1 122 ? 26.954 0.682 -32.637 1.00 82.62 122 GLY A O 1
ATOM 995 N N . THR A 1 123 ? 24.958 -0.324 -32.842 1.00 87.81 123 THR A N 1
ATOM 996 C CA . THR A 1 123 ? 24.139 0.887 -32.719 1.00 87.81 123 THR A CA 1
AT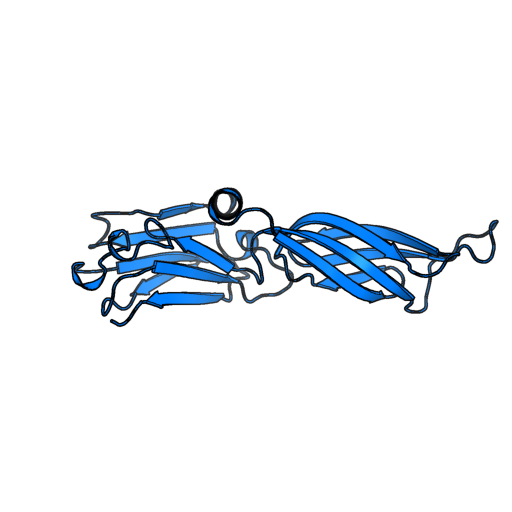OM 997 C C . THR A 1 123 ? 22.876 0.601 -31.901 1.00 87.81 123 THR A C 1
ATOM 999 O O . THR A 1 123 ? 21.786 0.585 -32.478 1.00 87.81 123 THR A O 1
ATOM 1002 N N . PRO A 1 124 ? 22.996 0.356 -30.579 1.00 87.56 124 PRO A N 1
ATOM 1003 C CA . PRO A 1 124 ? 21.832 0.259 -29.705 1.00 87.56 124 PRO A CA 1
ATOM 1004 C C . PRO A 1 124 ? 20.924 1.475 -29.880 1.00 87.56 124 PRO A C 1
ATOM 1006 O O . PRO A 1 124 ? 21.406 2.612 -29.909 1.00 87.56 124 PRO A O 1
ATOM 1009 N N . ALA A 1 125 ? 19.624 1.236 -29.999 1.00 92.88 125 ALA A N 1
ATOM 1010 C CA . ALA A 1 125 ? 18.627 2.285 -30.164 1.00 92.88 125 ALA A CA 1
ATOM 1011 C C . ALA A 1 125 ? 17.503 2.117 -29.144 1.00 92.88 125 ALA A C 1
ATOM 1013 O O . ALA A 1 125 ? 17.250 1.018 -28.658 1.00 92.88 125 ALA A O 1
ATOM 1014 N N . PHE A 1 126 ? 16.806 3.204 -28.836 1.00 93.75 126 PHE A N 1
ATOM 1015 C CA . PHE A 1 126 ? 15.587 3.128 -28.041 1.00 93.75 126 PHE A CA 1
ATOM 1016 C C . PHE A 1 126 ? 14.462 2.495 -28.856 1.00 93.75 126 PHE A C 1
ATOM 1018 O O . PHE A 1 126 ? 14.225 2.846 -30.018 1.00 93.75 126 PHE A O 1
ATOM 1025 N N . GLN A 1 127 ? 13.759 1.547 -28.248 1.00 94.50 127 GLN A N 1
ATOM 1026 C CA . GLN A 1 127 ? 12.675 0.838 -28.895 1.00 94.50 127 GLN A CA 1
ATOM 1027 C C . GLN A 1 127 ? 11.421 1.719 -28.938 1.00 94.50 127 GLN A C 1
ATOM 1029 O O . GLN A 1 127 ? 10.748 1.945 -27.940 1.00 94.50 127 GLN A O 1
ATOM 1034 N N . THR A 1 128 ? 11.042 2.146 -30.141 1.00 91.69 128 THR A N 1
ATOM 1035 C CA . THR A 1 128 ? 9.889 3.041 -30.368 1.00 91.69 128 THR A CA 1
ATOM 1036 C C . THR A 1 128 ? 8.530 2.341 -30.471 1.00 91.69 128 THR A C 1
ATOM 1038 O O . THR A 1 128 ? 7.492 3.000 -30.486 1.00 91.69 128 THR A O 1
ATOM 1041 N N . SER A 1 129 ? 8.510 1.010 -30.567 1.00 91.94 129 SER A N 1
ATOM 1042 C CA . SER A 1 129 ? 7.295 0.205 -30.706 1.00 91.94 129 SER A CA 1
ATOM 1043 C C . SER A 1 129 ? 7.115 -0.671 -29.479 1.00 91.94 129 SER A C 1
ATOM 1045 O O . SER A 1 129 ? 8.088 -1.169 -28.924 1.00 91.94 129 SER A O 1
ATOM 1047 N N . ALA A 1 130 ? 5.877 -0.855 -29.032 1.00 93.06 130 ALA A N 1
ATOM 1048 C CA . ALA A 1 130 ? 5.647 -1.579 -27.795 1.00 93.06 130 ALA A CA 1
ATOM 1049 C C . ALA A 1 130 ? 6.000 -3.068 -27.939 1.00 93.06 130 ALA A C 1
ATOM 1051 O O . ALA A 1 130 ? 5.517 -3.740 -28.853 1.00 93.06 130 ALA A O 1
ATOM 1052 N N . LYS A 1 131 ? 6.807 -3.580 -27.008 1.00 94.69 131 LYS A N 1
ATOM 1053 C CA . LYS A 1 131 ? 7.184 -4.992 -26.895 1.00 94.69 131 LYS A CA 1
ATOM 1054 C C . LYS A 1 131 ? 6.663 -5.582 -25.596 1.00 94.69 131 LYS A C 1
ATOM 1056 O O . LYS A 1 131 ? 6.303 -4.862 -24.661 1.00 94.69 131 LYS A O 1
ATOM 1061 N N . SER A 1 132 ? 6.545 -6.904 -25.581 1.00 95.81 132 SER A N 1
ATOM 1062 C CA . SER A 1 132 ? 6.096 -7.629 -24.400 1.00 95.81 132 SER A CA 1
ATOM 1063 C C . SER A 1 132 ? 7.228 -7.686 -23.378 1.00 95.81 132 SER A C 1
ATOM 1065 O O . SER A 1 132 ? 8.302 -8.226 -23.642 1.00 95.81 132 SER A O 1
ATOM 1067 N N . CYS A 1 133 ? 6.962 -7.153 -22.191 1.00 95.75 133 CYS A N 1
ATOM 1068 C CA . CYS A 1 133 ? 7.866 -7.192 -21.055 1.00 95.75 133 CYS A CA 1
ATOM 1069 C C . CYS A 1 133 ? 7.177 -7.864 -19.868 1.00 95.75 133 CYS A C 1
ATOM 1071 O O . CYS A 1 133 ? 5.990 -7.662 -19.613 1.00 95.75 133 CYS A O 1
ATOM 1073 N N . VAL A 1 134 ? 7.932 -8.650 -19.109 1.00 96.81 134 VAL A N 1
ATOM 1074 C CA . VAL A 1 134 ? 7.489 -9.249 -17.851 1.00 96.81 134 VAL A CA 1
ATOM 1075 C C . VAL A 1 134 ? 8.106 -8.455 -16.712 1.00 96.81 134 VAL A C 1
ATOM 1077 O O . VAL A 1 134 ? 9.325 -8.450 -16.546 1.00 96.81 134 VAL A O 1
ATOM 1080 N N . CYS A 1 135 ? 7.253 -7.798 -15.936 1.00 96.69 135 CYS A N 1
ATOM 1081 C CA . CYS A 1 135 ? 7.622 -7.084 -14.724 1.00 96.69 135 CYS A CA 1
ATOM 1082 C C . CYS A 1 135 ? 7.288 -7.943 -13.504 1.00 96.69 135 CYS A C 1
ATOM 1084 O O . CYS A 1 135 ? 6.173 -8.463 -13.406 1.00 96.69 135 CYS A O 1
ATOM 1086 N N . ASN A 1 136 ? 8.223 -8.054 -12.565 1.00 97.12 136 ASN A N 1
ATOM 1087 C CA . ASN A 1 136 ? 7.959 -8.557 -11.221 1.00 97.12 136 ASN A CA 1
ATOM 1088 C C . ASN A 1 136 ? 8.153 -7.409 -10.235 1.00 97.12 136 ASN A C 1
ATOM 1090 O O . ASN A 1 136 ? 9.186 -6.745 -10.279 1.00 97.12 136 ASN A O 1
ATOM 1094 N N . ALA A 1 137 ? 7.175 -7.193 -9.366 1.00 96.50 137 ALA A N 1
ATOM 1095 C CA . ALA A 1 137 ? 7.248 -6.229 -8.279 1.00 96.50 137 ALA A CA 1
ATOM 1096 C C . ALA A 1 137 ? 7.035 -6.955 -6.947 1.00 96.50 137 ALA A C 1
ATOM 1098 O O . ALA A 1 137 ? 6.121 -7.776 -6.823 1.00 96.50 137 ALA A O 1
ATOM 1099 N N . GLU A 1 138 ? 7.873 -6.650 -5.963 1.00 95.69 138 GLU A N 1
ATOM 1100 C CA . GLU A 1 138 ? 7.735 -7.081 -4.575 1.00 95.69 138 GLU A CA 1
ATOM 1101 C C . GLU A 1 138 ? 7.589 -5.845 -3.686 1.00 95.69 138 GLU A C 1
ATOM 1103 O O . GLU A 1 138 ? 8.297 -4.856 -3.868 1.00 95.69 138 GLU A O 1
ATOM 1108 N N . GLY A 1 139 ? 6.665 -5.881 -2.732 1.00 94.00 139 GLY A N 1
ATOM 1109 C CA . GLY A 1 139 ? 6.423 -4.760 -1.825 1.00 94.00 139 GLY A CA 1
ATOM 1110 C C . GLY A 1 139 ? 5.212 -4.989 -0.934 1.00 94.00 139 GLY A C 1
ATOM 1111 O O . GLY A 1 139 ? 4.889 -6.131 -0.612 1.00 94.00 139 GLY A O 1
ATOM 1112 N N . TYR A 1 140 ? 4.538 -3.920 -0.524 1.00 92.12 140 TYR A N 1
ATOM 1113 C CA . TYR A 1 140 ? 3.366 -3.972 0.360 1.00 92.12 140 TYR A CA 1
ATOM 1114 C C . TYR A 1 140 ? 2.305 -2.934 -0.049 1.00 92.12 140 TYR A C 1
ATOM 1116 O O . TYR A 1 140 ? 2.434 -2.272 -1.078 1.00 92.12 140 TYR A O 1
ATOM 1124 N N . MET A 1 141 ? 1.214 -2.844 0.724 1.00 89.94 141 MET A N 1
ATOM 1125 C CA . MET A 1 141 ? 0.051 -1.983 0.439 1.00 89.94 141 MET A CA 1
ATOM 1126 C C . MET A 1 141 ? -0.577 -2.264 -0.932 1.00 89.94 141 MET A C 1
ATOM 1128 O O . MET A 1 141 ? -0.567 -1.436 -1.845 1.00 89.94 141 MET A O 1
ATOM 1132 N N . VAL A 1 142 ? -1.145 -3.464 -1.074 1.00 89.88 142 VAL A N 1
ATOM 1133 C CA . VAL A 1 142 ? -1.899 -3.838 -2.278 1.00 89.88 142 VAL A CA 1
ATOM 1134 C C . VAL A 1 142 ? -3.052 -2.857 -2.480 1.00 89.88 142 VAL A C 1
ATOM 1136 O O . VAL A 1 142 ? -3.833 -2.618 -1.561 1.00 89.88 142 VAL A O 1
ATOM 1139 N N . SER A 1 143 ? -3.157 -2.295 -3.683 1.00 88.00 143 SER A N 1
ATOM 1140 C CA . SER A 1 143 ? -4.209 -1.348 -4.073 1.00 88.00 143 SER A CA 1
ATOM 1141 C C . SER A 1 143 ? -4.327 -0.125 -3.149 1.00 88.00 143 SER A C 1
ATOM 1143 O O . SER A 1 143 ? -5.434 0.368 -2.924 1.00 88.00 143 SER A O 1
ATOM 1145 N N . GLY A 1 144 ? -3.205 0.327 -2.575 1.00 87.62 144 GLY A N 1
ATOM 1146 C CA . GLY A 1 144 ? -3.162 1.507 -1.709 1.00 87.62 144 GLY A CA 1
ATOM 1147 C C . GLY A 1 144 ? -3.847 1.305 -0.354 1.00 87.62 144 GLY A C 1
ATOM 1148 O O . GLY A 1 144 ? -4.227 2.282 0.291 1.00 87.62 144 GLY A O 1
ATOM 1149 N N . LEU A 1 145 ? -4.052 0.051 0.069 1.00 90.12 145 LEU A N 1
ATOM 1150 C CA . LEU A 1 145 ? -4.715 -0.284 1.328 1.00 90.12 145 LEU A CA 1
ATOM 1151 C C . LEU A 1 145 ? -3.739 -0.312 2.502 1.00 90.12 145 LEU A C 1
ATOM 1153 O O . LEU A 1 145 ? -2.714 -0.993 2.472 1.00 90.12 145 LEU A O 1
ATOM 1157 N N . VAL A 1 146 ? -4.139 0.349 3.583 1.00 91.81 146 VAL A N 1
ATOM 1158 C CA . VAL A 1 146 ? -3.503 0.283 4.897 1.00 91.81 146 VAL A CA 1
ATOM 1159 C C . VAL A 1 146 ? -4.475 -0.354 5.875 1.00 91.81 146 VAL A C 1
ATOM 1161 O O . VAL A 1 146 ? -5.449 0.276 6.285 1.00 91.81 146 VAL A O 1
ATOM 1164 N N . GLY A 1 147 ? -4.220 -1.611 6.239 1.00 93.25 147 GLY A N 1
ATOM 1165 C CA . GLY A 1 147 ? -5.026 -2.365 7.196 1.00 93.25 147 GLY A CA 1
ATOM 1166 C C . GLY A 1 147 ? -4.603 -2.130 8.648 1.00 93.25 147 GLY A C 1
ATOM 1167 O O . GLY A 1 147 ? -3.422 -2.060 8.950 1.00 93.25 147 GLY A O 1
ATOM 1168 N N . LEU A 1 148 ? -5.564 -2.058 9.559 1.00 94.81 148 LEU A N 1
ATOM 1169 C CA . LEU A 1 148 ? -5.425 -1.895 11.006 1.00 94.81 148 LEU A CA 1
ATOM 1170 C C . LEU A 1 148 ? -6.137 -3.089 11.673 1.00 94.81 148 LEU A C 1
ATOM 1172 O O . LEU A 1 148 ? -7.359 -3.050 11.866 1.00 94.81 148 LEU A O 1
ATOM 1176 N N . PRO A 1 149 ? -5.415 -4.200 11.900 1.00 94.81 149 PRO A N 1
ATOM 1177 C CA . PRO A 1 149 ? -5.982 -5.466 12.364 1.00 94.81 149 PRO A CA 1
ATOM 1178 C C . PRO A 1 149 ? -6.190 -5.491 13.880 1.00 94.81 149 PRO A C 1
ATOM 1180 O O . PRO A 1 149 ? -5.263 -5.189 14.628 1.00 94.81 149 PRO A O 1
ATOM 1183 N N . PHE A 1 150 ? -7.374 -5.900 14.342 1.00 93.69 150 PHE A N 1
ATOM 1184 C CA . PHE A 1 150 ? -7.695 -5.994 15.770 1.00 93.69 150 PHE A CA 1
ATOM 1185 C C . PHE A 1 150 ? -7.547 -7.430 16.278 1.00 93.69 150 PHE A C 1
ATOM 1187 O O . PHE A 1 150 ? -8.326 -8.296 15.883 1.00 93.69 150 PHE A O 1
ATOM 1194 N N . GLY A 1 151 ? -6.589 -7.653 17.181 1.00 89.81 151 GLY A N 1
ATOM 1195 C CA . GLY A 1 151 ? -6.306 -8.984 17.726 1.00 89.81 151 GLY A CA 1
ATOM 1196 C C . GLY A 1 151 ? -5.792 -9.960 16.664 1.00 89.81 151 GLY A C 1
ATOM 1197 O O . GLY A 1 151 ? -5.283 -9.549 15.615 1.00 89.81 151 GLY A O 1
ATOM 1198 N N . ASP A 1 152 ? -5.928 -11.260 16.917 1.00 90.25 152 ASP A N 1
ATOM 1199 C CA . ASP A 1 152 ? -5.706 -12.288 15.898 1.00 90.25 152 ASP A CA 1
ATOM 1200 C C . ASP A 1 152 ? -6.830 -12.268 14.849 1.00 90.25 152 ASP A C 1
ATOM 1202 O O . ASP A 1 152 ? -8.003 -12.533 15.119 1.00 90.25 152 ASP A O 1
ATOM 1206 N N . LEU A 1 153 ? -6.463 -12.019 13.591 1.00 88.81 153 LEU A N 1
ATOM 1207 C CA . LEU A 1 153 ? -7.389 -12.003 12.459 1.00 88.81 153 LEU A CA 1
ATOM 1208 C C . LEU A 1 153 ? -8.132 -13.330 12.248 1.00 88.81 153 LEU A C 1
ATOM 1210 O O . LEU A 1 153 ? -9.121 -13.338 11.512 1.00 88.81 153 LEU A O 1
ATOM 1214 N N . ASN A 1 154 ? -7.676 -14.436 12.829 1.00 89.56 154 ASN A N 1
ATOM 1215 C CA . ASN A 1 154 ? -8.311 -15.747 12.724 1.00 89.56 154 ASN A CA 1
ATOM 1216 C C . ASN A 1 154 ? -9.123 -16.136 13.967 1.00 89.56 154 ASN A C 1
ATOM 1218 O O . ASN A 1 154 ? -9.822 -17.148 13.909 1.00 89.56 154 ASN A O 1
ATOM 1222 N N . ASP A 1 155 ? -9.076 -15.340 15.040 1.00 90.69 155 ASP A N 1
ATOM 1223 C CA . ASP A 1 155 ? -9.804 -15.587 16.287 1.00 90.69 155 ASP A CA 1
ATOM 1224 C C . ASP A 1 155 ? -10.837 -14.475 16.572 1.00 90.69 155 ASP A C 1
ATOM 1226 O O . ASP A 1 155 ? -10.475 -13.389 17.030 1.00 90.69 155 ASP A O 1
ATOM 1230 N N . PRO A 1 156 ? -12.139 -14.721 16.321 1.00 89.19 156 PRO A N 1
ATOM 1231 C CA . PRO A 1 156 ? -13.197 -13.744 16.571 1.00 89.19 156 PRO A CA 1
ATOM 1232 C C . PRO A 1 156 ? -13.323 -13.263 18.019 1.00 89.19 156 PRO A C 1
ATOM 1234 O O . PRO A 1 156 ? -13.871 -12.179 18.245 1.00 89.19 156 PRO A O 1
ATOM 1237 N N . ASP A 1 157 ? -12.853 -14.047 18.993 1.00 89.38 157 ASP A N 1
ATOM 1238 C CA . ASP A 1 157 ? -12.952 -13.688 20.409 1.00 89.38 157 ASP A CA 1
ATOM 1239 C C . ASP A 1 157 ? -11.943 -12.593 20.800 1.00 89.38 157 ASP A C 1
ATOM 1241 O O . ASP A 1 157 ? -12.190 -11.844 21.750 1.00 89.38 157 ASP A O 1
ATOM 1245 N N . ASP A 1 158 ? -10.856 -12.445 20.035 1.00 91.25 158 ASP A N 1
ATOM 1246 C CA . ASP A 1 158 ? -9.813 -11.428 20.243 1.00 91.25 158 ASP A CA 1
ATOM 1247 C C . ASP A 1 158 ? -10.097 -10.110 19.495 1.00 91.25 158 ASP A C 1
ATOM 1249 O O . ASP A 1 158 ? -9.423 -9.093 19.672 1.00 91.25 158 ASP A O 1
ATOM 1253 N N . TRP A 1 159 ? -11.136 -10.088 18.659 1.00 93.81 159 TRP A N 1
ATOM 1254 C CA . TRP A 1 159 ? -11.504 -8.901 17.893 1.00 93.81 159 TRP A CA 1
ATOM 1255 C C . TRP A 1 159 ? -12.058 -7.784 18.772 1.00 93.81 159 TRP A C 1
ATOM 1257 O O . TRP A 1 159 ? -12.665 -8.001 19.829 1.00 93.81 159 TRP A O 1
ATOM 1267 N N . LEU A 1 160 ? -11.926 -6.547 18.283 1.00 94.25 160 LEU A N 1
ATOM 1268 C CA . LEU A 1 160 ? -12.420 -5.378 18.996 1.00 94.25 160 LEU A CA 1
ATOM 1269 C C . LEU A 1 160 ? -13.945 -5.443 19.128 1.00 94.25 160 LEU A C 1
ATOM 1271 O O . LEU A 1 160 ? -14.685 -5.307 18.155 1.00 94.25 160 LEU A O 1
ATOM 1275 N N . GLN A 1 161 ? -14.415 -5.574 20.367 1.00 93.44 161 GLN A N 1
ATOM 1276 C CA . GLN A 1 161 ? -15.835 -5.604 20.721 1.00 93.44 161 GLN A CA 1
ATOM 1277 C C . GLN A 1 161 ? -16.447 -4.193 20.642 1.00 93.44 161 GLN A C 1
ATOM 1279 O O . GLN A 1 161 ? -16.703 -3.548 21.665 1.00 93.44 161 GLN A O 1
ATOM 1284 N N . ALA A 1 162 ? -16.641 -3.696 19.418 1.00 92.81 162 ALA A N 1
ATOM 1285 C CA . ALA A 1 162 ? -17.075 -2.333 19.115 1.00 92.81 162 ALA A CA 1
ATOM 1286 C C . ALA A 1 162 ? -18.447 -1.974 19.707 1.00 92.81 162 ALA A C 1
ATOM 1288 O O . ALA A 1 162 ? -18.655 -0.853 20.166 1.00 92.81 162 ALA A O 1
ATOM 1289 N N . GLN A 1 163 ? -19.347 -2.952 19.788 1.00 93.44 163 GLN A N 1
ATOM 1290 C CA . GLN A 1 163 ? -20.685 -2.832 20.366 1.00 93.44 163 GLN A CA 1
ATOM 1291 C C . GLN A 1 163 ? -20.693 -2.529 21.869 1.00 93.44 163 GLN A C 1
ATOM 1293 O O . GLN A 1 163 ? -21.715 -2.120 22.414 1.00 93.44 163 GLN A O 1
ATOM 1298 N N . LYS A 1 164 ? -19.559 -2.734 22.552 1.00 93.31 164 LYS A N 1
ATOM 1299 C CA . LYS A 1 164 ? -19.382 -2.404 23.974 1.00 93.31 164 LYS A CA 1
ATOM 1300 C C . LYS A 1 164 ? -18.788 -1.008 24.192 1.00 93.31 164 LYS A C 1
ATOM 1302 O O . LYS A 1 164 ? -18.614 -0.616 25.340 1.00 93.31 164 LYS A O 1
ATOM 1307 N N . GLN A 1 165 ? -18.434 -0.294 23.123 1.00 94.75 165 GLN A N 1
ATOM 1308 C CA . GLN A 1 165 ? -17.806 1.026 23.192 1.00 94.75 165 GLN A CA 1
ATOM 1309 C C . GLN A 1 165 ? -18.849 2.128 23.003 1.00 94.75 165 GLN A C 1
ATOM 1311 O O . GLN A 1 165 ? -19.800 1.961 22.243 1.00 94.75 165 GLN A O 1
ATOM 1316 N N . ASP A 1 166 ? -18.646 3.281 23.632 1.00 94.00 166 ASP A N 1
ATOM 1317 C CA . ASP A 1 166 ? -19.515 4.458 23.522 1.00 94.00 166 ASP A CA 1
ATOM 1318 C C . ASP A 1 166 ? -19.248 5.267 22.247 1.00 94.00 166 ASP A C 1
ATOM 1320 O O . ASP A 1 166 ? -20.154 5.892 21.693 1.00 94.00 166 ASP A O 1
ATOM 1324 N N . SER A 1 167 ? -18.001 5.271 21.773 1.00 95.31 167 SER A N 1
ATOM 1325 C CA . SER A 1 167 ? -17.566 6.062 20.620 1.00 95.31 167 SER A CA 1
ATOM 1326 C C . SER A 1 167 ? -16.341 5.423 19.982 1.00 95.31 167 SER A C 1
ATOM 1328 O O . SER A 1 167 ? -15.419 5.032 20.696 1.00 95.31 167 SER A O 1
ATOM 1330 N N . ILE A 1 168 ? -16.318 5.325 18.652 1.00 96.75 168 ILE A N 1
ATOM 1331 C CA . ILE A 1 168 ? -15.134 4.913 17.895 1.00 96.75 168 ILE A CA 1
ATOM 1332 C C . ILE A 1 168 ? -14.986 5.857 16.707 1.00 96.75 168 ILE A C 1
ATOM 1334 O O . ILE A 1 168 ? -15.886 5.955 15.873 1.00 96.75 168 ILE A O 1
ATOM 1338 N N . LYS A 1 169 ? -13.857 6.561 16.649 1.00 96.75 169 LYS A N 1
ATOM 1339 C CA . LYS A 1 169 ? -13.584 7.602 15.658 1.00 96.75 169 LYS A CA 1
ATOM 1340 C C . LYS A 1 169 ? -12.234 7.376 15.009 1.00 96.75 169 LYS A C 1
ATOM 1342 O O . LYS A 1 169 ? -11.216 7.366 15.699 1.00 96.75 169 LYS A O 1
ATOM 1347 N N . LEU A 1 170 ? -12.221 7.263 13.688 1.00 95.31 170 LEU A N 1
ATOM 1348 C CA . LEU A 1 170 ? -10.995 7.332 12.909 1.00 95.31 170 LEU A CA 1
ATOM 1349 C C . LEU A 1 170 ? -10.689 8.799 12.613 1.00 95.31 170 LEU A C 1
ATOM 1351 O O . LEU A 1 170 ? -11.469 9.479 11.949 1.00 95.31 170 LEU A O 1
ATOM 1355 N N . LYS A 1 171 ? -9.562 9.292 13.113 1.00 94.75 171 LYS A N 1
ATOM 1356 C CA . LYS A 1 171 ? -9.070 10.646 12.872 1.00 94.75 171 LYS A CA 1
ATOM 1357 C C . LYS A 1 171 ? -7.852 10.563 11.967 1.00 94.75 171 LYS A C 1
ATOM 1359 O O . LYS A 1 171 ? -6.962 9.753 12.207 1.00 94.75 171 LYS A O 1
ATOM 1364 N N . PHE A 1 172 ? -7.765 11.412 10.955 1.00 91.00 172 PHE A N 1
ATOM 1365 C CA . PHE A 1 172 ? -6.563 11.486 10.130 1.00 91.00 172 PHE A CA 1
ATOM 1366 C C . PHE A 1 172 ? -6.343 12.892 9.596 1.00 91.00 172 PHE A C 1
ATOM 1368 O O . PHE A 1 172 ? -7.277 13.679 9.437 1.00 91.00 172 PHE A O 1
ATOM 1375 N N . LYS A 1 173 ? -5.079 13.214 9.337 1.00 91.69 173 LYS A N 1
ATOM 1376 C CA . LYS A 1 173 ? -4.690 14.472 8.705 1.00 91.69 173 LYS A CA 1
ATOM 1377 C C . LYS A 1 173 ? -4.352 14.188 7.253 1.00 91.69 173 LYS A C 1
ATOM 1379 O O . LYS A 1 173 ? -3.316 13.597 6.961 1.00 91.69 173 LYS A O 1
ATOM 1384 N N . ALA A 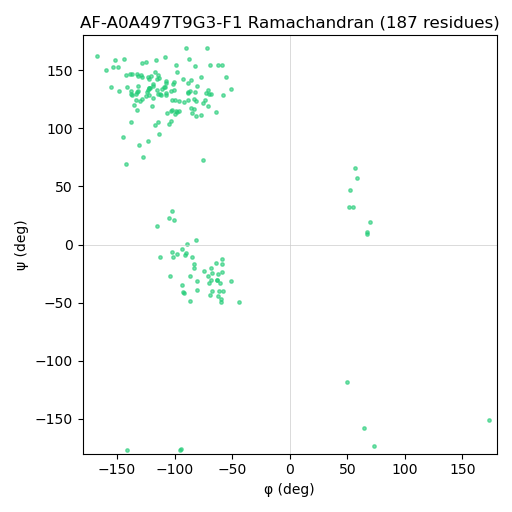1 174 ? -5.248 14.601 6.373 1.00 86.50 174 ALA A N 1
ATOM 1385 C CA . ALA A 1 174 ? -5.091 14.471 4.937 1.00 86.50 174 ALA A CA 1
ATOM 1386 C C . ALA A 1 174 ? -4.137 15.536 4.393 1.00 86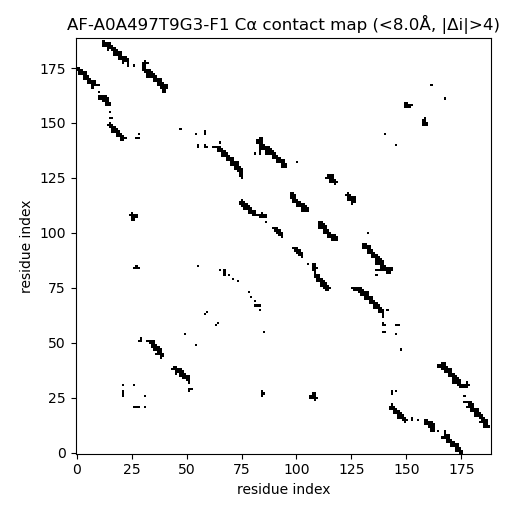.50 174 ALA A C 1
ATOM 1388 O O . ALA A 1 174 ? -4.138 16.687 4.851 1.00 86.50 174 ALA A O 1
ATOM 1389 N N . LEU A 1 175 ? -3.365 15.148 3.386 1.00 87.50 175 LEU A N 1
ATOM 1390 C CA . LEU A 1 175 ? -2.527 16.029 2.584 1.00 87.50 175 LEU A CA 1
ATOM 1391 C C . LEU A 1 175 ? -3.268 16.458 1.307 1.00 87.50 175 LEU A C 1
ATOM 1393 O O . LEU A 1 175 ? -4.449 16.171 1.113 1.00 87.50 175 LEU A O 1
ATOM 1397 N N . ALA A 1 176 ? -2.595 17.224 0.445 1.00 72.38 176 ALA A N 1
ATOM 1398 C CA . ALA A 1 176 ? -3.221 17.821 -0.736 1.00 72.38 176 ALA A CA 1
ATOM 1399 C C . ALA A 1 176 ? -3.764 16.792 -1.746 1.00 72.38 176 ALA A C 1
ATOM 1401 O O . ALA A 1 176 ? -4.700 17.122 -2.469 1.00 72.38 176 ALA A O 1
ATOM 1402 N N . ALA A 1 177 ? -3.204 15.582 -1.765 1.00 70.44 177 ALA A N 1
ATOM 1403 C CA . ALA A 1 177 ? -3.562 14.500 -2.674 1.00 70.44 177 ALA A CA 1
ATOM 1404 C C . ALA A 1 177 ? -4.446 13.430 -2.006 1.00 70.44 177 ALA A C 1
ATOM 1406 O O . ALA A 1 177 ? -4.377 12.264 -2.365 1.00 70.44 177 ALA A O 1
ATOM 1407 N N . PHE A 1 178 ? -5.263 13.779 -1.005 1.00 80.25 178 PHE A N 1
ATOM 1408 C CA . PHE A 1 178 ? -6.130 12.783 -0.373 1.00 80.25 178 PHE A CA 1
ATOM 1409 C C . PHE A 1 178 ? -7.453 12.598 -1.126 1.00 80.25 178 PHE A C 1
ATOM 1411 O O . PHE A 1 178 ? -8.331 13.463 -1.092 1.00 80.25 178 PHE A O 1
ATOM 1418 N N . ALA A 1 179 ? -7.625 11.418 -1.716 1.00 82.75 179 ALA A N 1
ATOM 1419 C CA . ALA A 1 179 ? -8.924 10.815 -1.980 1.00 82.75 179 ALA A CA 1
ATOM 1420 C C . ALA A 1 179 ? -8.855 9.364 -1.508 1.00 82.75 179 ALA A C 1
ATOM 1422 O O . ALA A 1 179 ? -7.892 8.661 -1.819 1.00 82.75 179 ALA A O 1
ATOM 1423 N N . GLY A 1 180 ? -9.841 8.925 -0.734 1.00 84.44 180 GLY A N 1
ATOM 1424 C CA . GLY A 1 180 ? -9.756 7.628 -0.091 1.00 84.44 180 GLY A CA 1
ATOM 1425 C C . GLY A 1 180 ? -11.061 7.141 0.503 1.00 84.44 180 GLY A C 1
ATOM 1426 O O . GLY A 1 180 ? -11.969 7.932 0.758 1.00 84.44 180 GLY A O 1
ATOM 1427 N N . ASP A 1 181 ? -11.098 5.839 0.758 1.00 89.88 181 ASP A N 1
ATOM 1428 C CA . ASP A 1 181 ? -12.212 5.151 1.398 1.00 89.88 181 ASP A CA 1
ATOM 1429 C C . ASP A 1 181 ? -11.796 4.595 2.759 1.00 89.88 181 ASP A C 1
ATOM 1431 O O . ASP A 1 181 ? -10.664 4.150 2.965 1.00 89.88 181 ASP A O 1
ATOM 1435 N N . VAL A 1 182 ? -12.744 4.594 3.696 1.00 92.00 182 VAL A N 1
ATOM 1436 C CA . VAL A 1 182 ? -12.616 3.894 4.976 1.00 92.00 182 VAL A CA 1
ATOM 1437 C C . VAL A 1 182 ? -13.433 2.614 4.887 1.00 92.00 182 VAL A C 1
ATOM 1439 O O . VAL A 1 182 ? -14.656 2.653 4.755 1.00 92.00 182 VAL A O 1
ATOM 1442 N N . ILE A 1 183 ? -12.753 1.476 4.967 1.00 94.12 183 ILE A N 1
ATOM 1443 C CA . ILE A 1 183 ? -13.344 0.150 4.810 1.00 94.12 183 ILE A CA 1
ATOM 1444 C C . ILE A 1 183 ? -13.299 -0.552 6.159 1.00 94.12 183 ILE A C 1
ATOM 1446 O O . ILE A 1 183 ? -12.250 -0.647 6.787 1.00 94.12 183 ILE A O 1
ATOM 1450 N N . LEU A 1 184 ? -14.431 -1.079 6.610 1.00 94.62 184 LEU A N 1
ATOM 1451 C CA . LEU A 1 184 ? -14.522 -1.785 7.880 1.00 94.62 184 LEU A CA 1
ATOM 1452 C C . LEU A 1 184 ? -15.032 -3.208 7.658 1.00 94.62 184 LEU A C 1
ATOM 1454 O O . LEU A 1 184 ? -16.080 -3.411 7.047 1.00 94.62 184 LEU A O 1
ATOM 1458 N N . GLN A 1 185 ? -14.317 -4.189 8.204 1.00 92.75 185 GLN A N 1
ATOM 1459 C CA . GLN A 1 185 ? -14.751 -5.578 8.233 1.00 92.75 185 GLN A CA 1
ATOM 1460 C C . GLN A 1 185 ? -15.385 -5.917 9.583 1.00 92.75 185 GLN A C 1
ATOM 1462 O O . GLN A 1 185 ? -14.712 -5.982 10.616 1.00 92.75 185 GLN A O 1
ATOM 1467 N N . GLN A 1 186 ? -16.684 -6.202 9.536 1.00 89.44 186 GLN A N 1
ATOM 1468 C CA . GLN A 1 186 ? -17.485 -6.677 10.658 1.00 89.44 186 GLN A CA 1
ATOM 1469 C C . GLN A 1 186 ? -17.954 -8.110 10.406 1.00 89.44 186 GLN A C 1
ATOM 1471 O O . GLN A 1 186 ? -18.295 -8.460 9.275 1.00 89.44 186 GLN A O 1
ATOM 1476 N N . LEU A 1 187 ? -18.008 -8.931 11.455 1.00 80.62 187 LEU A N 1
ATOM 1477 C CA . LEU A 1 187 ? -18.631 -10.252 11.383 1.00 80.62 187 LEU A CA 1
ATOM 1478 C C . LEU A 1 187 ? -20.009 -10.217 12.027 1.00 80.62 187 LEU A C 1
ATOM 1480 O O . LEU A 1 187 ? -20.161 -9.876 13.199 1.00 80.62 187 LEU A O 1
ATOM 1484 N N . ARG A 1 188 ? -21.002 -10.624 11.243 1.00 76.56 188 ARG A N 1
ATOM 1485 C CA . ARG A 1 188 ? -22.359 -10.873 11.709 1.00 76.56 188 ARG A CA 1
ATOM 1486 C C . ARG A 1 188 ? -22.486 -12.367 11.988 1.00 76.56 188 ARG A C 1
ATOM 1488 O O . ARG A 1 188 ? -22.328 -13.157 11.057 1.00 76.56 188 ARG A O 1
ATOM 1495 N N . SER A 1 189 ? -22.692 -12.732 13.251 1.00 63.03 189 SER A N 1
ATOM 1496 C CA . SER A 1 189 ? -23.055 -14.096 13.643 1.00 63.03 189 SER A CA 1
ATOM 1497 C C . SER A 1 189 ? -24.519 -14.411 13.356 1.00 63.03 189 SER A C 1
ATOM 1499 O O . SER A 1 189 ? -25.332 -13.462 13.234 1.00 63.03 189 SER A O 1
#